Protein AF-A0A5B8Z053-F1 (afdb_monomer)

Nearest PDB structures (foldseek):
  7f18-assembly3_C  TM=7.633E-01  e=1.806E-06  Pseudomonas aeruginosa
  7f18-assembly2_B  TM=7.923E-01  e=3.844E-06  Pseudomonas aeruginosa
  7f17-assembly3_C  TM=6.951E-01  e=9.454E-07  Pseudomonas aeruginosa
  9jq0-assembly1_A  TM=6.548E-01  e=7.888E-05  Klebsiella pneumoniae 342
  1iw8-assembly1_A  TM=6.009E-01  e=4.599E-05  Shimwellia blattae

Sequence (283 aa):
MRKEYLRWTEIPYAGESKPPNNPVTPLAGSWSLIYLKRDKNGNFLDPNGWKMKLPIKHPNLINFDKELRIVQNTLENLTPTQKNIGIYYGTGVPTKQWTPVIDRLIDTYGVSPLHAGRILAAVQAAINDTMIVVWALKYPWDVARPNQYDQTMRTLLCTPRFPTYPSGHAS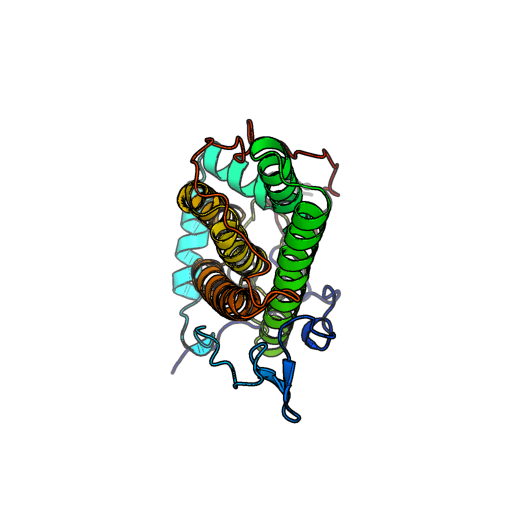MSGCTEVVLSYFFPKEASKLRKIADDNALSRLYAGVHFPADNNEGLRLGRYIGTAIVDYLKTQLDSDLKPIDTPYTKFLDADIFPIDYQQFIPFDFPKTCTSLVMGDESSSC

Radius of gyration: 19.64 Å; Cα contacts (8 Å, |Δi|>4): 489; chains: 1; bounding box: 58×41×60 Å

InterPro domains:
  IPR000326 Phosphatidic acid phosphatase type 2/haloperoxidase [PF01569] (130-232)
  IPR036938 Phosphatidic acid phosphatase type 2/haloperoxidase superfamily [SSF48317] (98-230)
  IPR052559 Vanadium-dependent haloperoxidase [PTHR34599] (57-241)

Structure (mmCIF, N/CA/C/O backbone):
data_AF-A0A5B8Z053-F1
#
_entry.id   AF-A0A5B8Z053-F1
#
loop_
_atom_site.group_PDB
_atom_site.id
_atom_site.type_symbol
_atom_site.label_atom_id
_atom_site.label_alt_id
_atom_site.label_comp_id
_atom_site.label_asym_id
_atom_site.label_entity_id
_atom_site.label_seq_id
_atom_site.pdbx_PDB_ins_code
_atom_site.Cartn_x
_atom_site.Cartn_y
_atom_site.Cartn_z
_atom_site.occupancy
_atom_site.B_iso_or_equiv
_atom_site.auth_seq_id
_atom_site.auth_comp_id
_atom_site.auth_asym_id
_atom_site.auth_atom_id
_atom_site.pdbx_PDB_model_num
ATOM 1 N N . MET A 1 1 ? -6.466 -5.120 -31.677 1.00 47.00 1 MET A N 1
ATOM 2 C CA . MET A 1 1 ? -6.038 -6.149 -30.703 1.00 47.00 1 MET A CA 1
ATOM 3 C C . MET A 1 1 ? -5.592 -5.450 -29.433 1.00 47.00 1 MET A C 1
ATOM 5 O O . MET A 1 1 ? -4.879 -4.458 -29.529 1.00 47.00 1 MET A O 1
ATOM 9 N N . ARG A 1 2 ? -6.069 -5.888 -28.266 1.00 55.06 2 ARG A N 1
ATOM 10 C CA . ARG A 1 2 ? -5.623 -5.342 -26.978 1.00 55.06 2 ARG A CA 1
ATOM 11 C C . ARG A 1 2 ? -4.194 -5.848 -26.756 1.00 55.06 2 ARG A C 1
ATOM 13 O O . ARG A 1 2 ? -4.000 -7.055 -26.788 1.00 55.06 2 ARG A O 1
ATOM 20 N N . LYS A 1 3 ? -3.210 -4.954 -26.640 1.00 63.75 3 LYS A N 1
ATOM 21 C CA . LYS A 1 3 ? -1.815 -5.350 -26.399 1.00 63.75 3 LYS A CA 1
ATOM 22 C C . LYS A 1 3 ? -1.734 -5.974 -25.003 1.00 63.75 3 LYS A C 1
ATOM 24 O O . LYS A 1 3 ? -2.194 -5.355 -24.044 1.00 63.75 3 LYS A O 1
ATOM 29 N N . GLU A 1 4 ? -1.232 -7.201 -24.910 1.00 87.00 4 GLU A N 1
ATOM 30 C CA . GLU A 1 4 ? -0.973 -7.845 -23.621 1.00 87.00 4 GLU A CA 1
ATOM 31 C C . GLU A 1 4 ? 0.182 -7.130 -22.905 1.00 87.00 4 GLU A C 1
ATOM 33 O O . GLU A 1 4 ? 1.085 -6.589 -23.547 1.00 87.00 4 GLU A O 1
ATOM 38 N N . TYR A 1 5 ? 0.120 -7.067 -21.574 1.00 96.19 5 TYR A N 1
ATOM 39 C CA . TYR A 1 5 ? 1.184 -6.480 -20.761 1.00 96.19 5 TYR A CA 1
ATOM 40 C C . TYR A 1 5 ? 2.354 -7.465 -20.621 1.00 96.19 5 TYR A C 1
ATOM 42 O O . TYR A 1 5 ? 2.154 -8.677 -20.655 1.00 96.19 5 TYR A O 1
ATOM 50 N N . LEU A 1 6 ? 3.574 -6.951 -20.443 1.00 97.94 6 LEU A N 1
ATOM 51 C CA . LEU A 1 6 ? 4.767 -7.784 -20.266 1.00 97.94 6 LEU A CA 1
ATOM 52 C C . LEU A 1 6 ? 4.720 -8.554 -18.941 1.00 97.94 6 LEU A C 1
ATOM 54 O O . LEU A 1 6 ? 4.283 -8.015 -17.917 1.00 97.94 6 LEU A O 1
ATOM 58 N N . ARG A 1 7 ? 5.218 -9.793 -18.956 1.00 98.06 7 ARG A N 1
ATOM 59 C CA . ARG A 1 7 ? 5.269 -10.674 -17.786 1.00 98.06 7 ARG A CA 1
ATOM 60 C C . ARG A 1 7 ? 6.557 -10.493 -16.995 1.00 98.06 7 ARG A C 1
ATOM 62 O O . ARG A 1 7 ? 7.648 -10.434 -17.561 1.00 98.06 7 ARG A O 1
ATOM 69 N N . TRP A 1 8 ? 6.432 -10.405 -15.674 1.00 98.44 8 TRP A N 1
ATOM 70 C CA . TRP A 1 8 ? 7.564 -10.205 -14.772 1.00 98.44 8 TRP A CA 1
ATOM 71 C C . TRP A 1 8 ? 8.557 -11.370 -14.839 1.00 98.44 8 TRP A C 1
ATOM 73 O O . TRP A 1 8 ? 9.761 -11.127 -14.802 1.00 98.44 8 TRP A O 1
ATOM 83 N N . THR A 1 9 ? 8.062 -12.599 -15.008 1.00 97.88 9 THR A N 1
ATOM 84 C CA . THR A 1 9 ? 8.887 -13.812 -15.134 1.00 97.88 9 THR A CA 1
ATOM 85 C C . THR A 1 9 ? 9.575 -13.995 -16.490 1.00 97.88 9 THR A C 1
ATOM 87 O O . THR A 1 9 ? 10.471 -14.829 -16.598 1.00 97.88 9 THR A O 1
ATOM 90 N N . GLU A 1 10 ? 9.200 -13.233 -17.522 1.00 97.88 10 GLU A N 1
ATOM 91 C CA . GLU A 1 10 ? 9.671 -13.463 -18.899 1.00 97.88 10 GLU A CA 1
ATOM 92 C C . GLU A 1 10 ? 10.721 -12.453 -19.364 1.00 97.88 10 GLU A C 1
ATOM 94 O O . GLU A 1 10 ? 11.504 -12.745 -20.267 1.00 97.88 10 GLU A O 1
ATOM 99 N N . ILE A 1 11 ? 10.753 -11.265 -18.759 1.00 98.00 11 ILE A N 1
ATOM 100 C CA . ILE A 1 11 ? 11.590 -10.154 -19.221 1.00 98.00 11 ILE A CA 1
ATOM 101 C C . ILE A 1 11 ? 12.707 -9.889 -18.199 1.00 98.00 11 ILE A C 1
ATOM 103 O O . ILE A 1 11 ? 12.434 -9.846 -17.001 1.00 98.00 11 ILE A O 1
ATOM 107 N N . PRO A 1 12 ? 13.973 -9.697 -18.598 1.00 98.19 12 PRO A N 1
ATOM 108 C CA . PRO A 1 12 ? 15.007 -9.246 -17.671 1.00 98.19 12 PRO A CA 1
ATOM 109 C C . PRO A 1 12 ? 14.723 -7.830 -17.157 1.00 98.19 12 PRO A C 1
ATOM 111 O O . PRO A 1 12 ? 14.130 -7.001 -17.849 1.00 98.19 12 PRO A O 1
ATOM 114 N N . TYR A 1 13 ? 15.169 -7.532 -15.939 1.00 98.31 13 TYR A N 1
ATOM 115 C CA . TYR A 1 13 ? 15.306 -6.142 -15.507 1.00 98.31 13 TYR A CA 1
ATOM 116 C C . TYR A 1 13 ? 16.382 -5.443 -16.334 1.00 98.31 13 TYR A C 1
ATOM 118 O O . TYR A 1 13 ? 17.384 -6.071 -16.669 1.00 98.31 13 TYR A O 1
ATOM 126 N N . ALA A 1 14 ? 16.224 -4.139 -16.584 1.00 97.81 14 ALA A N 1
ATOM 127 C CA . ALA A 1 14 ? 17.313 -3.317 -17.102 1.00 97.81 14 ALA A CA 1
ATOM 128 C C . ALA A 1 14 ? 18.588 -3.565 -16.277 1.00 97.81 14 ALA A C 1
ATOM 130 O O . ALA A 1 14 ? 18.559 -3.418 -15.052 1.00 97.81 14 ALA A O 1
ATOM 131 N N . GLY A 1 15 ? 19.685 -3.947 -16.936 1.00 95.94 15 GLY A N 1
ATOM 132 C CA . GLY A 1 15 ? 20.965 -4.298 -16.297 1.00 95.94 15 GLY A CA 1
ATOM 133 C C . GLY A 1 15 ? 21.194 -5.796 -16.081 1.00 95.94 15 GLY A C 1
ATOM 134 O O . GLY A 1 15 ? 22.311 -6.199 -15.769 1.00 95.94 15 GLY A O 1
ATOM 135 N N . GLU A 1 16 ? 20.183 -6.636 -16.302 1.00 96.81 16 GLU A N 1
ATOM 136 C CA . GLU A 1 16 ? 20.281 -8.092 -16.184 1.00 96.81 16 GLU A CA 1
ATOM 137 C C . GLU A 1 16 ? 20.151 -8.767 -17.558 1.00 96.81 16 GLU A C 1
ATOM 139 O O . GLU A 1 16 ? 19.460 -8.288 -18.451 1.00 96.81 16 GLU A O 1
ATOM 144 N N . SER A 1 17 ? 20.810 -9.914 -17.739 1.00 96.44 17 SER A N 1
ATOM 145 C CA . SER A 1 17 ? 20.742 -10.695 -18.987 1.00 96.44 17 SER A CA 1
ATOM 146 C C . SER A 1 17 ? 19.670 -11.787 -18.971 1.00 96.44 17 SER A C 1
ATOM 148 O O . SER A 1 17 ? 19.386 -12.391 -20.005 1.00 96.44 17 SER A O 1
ATOM 150 N N . LYS A 1 18 ? 19.085 -12.072 -17.802 1.00 97.62 18 LYS A N 1
ATOM 151 C CA . LYS A 1 18 ? 18.072 -13.115 -17.601 1.00 97.62 18 LYS A CA 1
ATOM 152 C C . LYS A 1 18 ? 16.900 -12.577 -16.774 1.00 97.62 18 LYS A C 1
ATOM 154 O O . LYS A 1 18 ? 17.117 -11.700 -15.938 1.00 97.62 18 LYS A O 1
ATOM 159 N N . PRO A 1 19 ? 15.679 -13.106 -16.969 1.00 97.56 19 PRO A N 1
ATOM 160 C CA . PRO A 1 19 ? 14.544 -12.804 -16.104 1.00 97.56 19 PRO A CA 1
ATOM 161 C C . PRO A 1 19 ? 14.809 -13.154 -14.629 1.00 97.56 19 PRO A C 1
ATOM 163 O O . PRO A 1 19 ? 15.636 -14.029 -14.339 1.00 97.56 19 PRO A O 1
ATOM 166 N N . PRO A 1 20 ? 14.117 -12.492 -13.683 1.00 95.56 20 PRO A N 1
ATOM 167 C CA . PRO A 1 20 ? 14.314 -12.723 -12.256 1.00 95.56 20 PRO A CA 1
ATOM 168 C C . PRO A 1 20 ? 13.972 -14.168 -11.859 1.00 95.56 20 PRO A C 1
ATOM 170 O O . PRO A 1 20 ? 12.907 -14.679 -12.192 1.00 95.56 20 PRO A O 1
ATOM 173 N N . ASN A 1 21 ? 14.859 -14.813 -11.093 1.00 93.88 21 ASN A N 1
ATOM 174 C CA . ASN A 1 21 ? 14.723 -16.213 -10.656 1.00 93.88 21 ASN A CA 1
ATOM 175 C C . ASN A 1 21 ? 14.679 -16.397 -9.124 1.00 93.88 21 ASN A C 1
ATOM 177 O O . ASN A 1 21 ? 14.654 -17.520 -8.628 1.00 93.88 21 ASN A O 1
ATOM 181 N N . ASN A 1 22 ? 14.667 -15.298 -8.373 1.00 95.50 22 ASN A N 1
ATOM 182 C CA . ASN A 1 22 ? 14.703 -15.247 -6.912 1.00 95.50 22 ASN A CA 1
ATOM 183 C C . ASN A 1 22 ? 13.490 -14.475 -6.346 1.00 95.50 22 ASN A C 1
ATOM 185 O O . ASN A 1 22 ? 13.661 -13.423 -5.722 1.00 95.50 22 ASN A O 1
ATOM 189 N N . PRO A 1 23 ? 12.252 -14.954 -6.581 1.00 96.75 23 PRO A N 1
ATOM 190 C CA . PRO A 1 23 ? 11.045 -14.272 -6.124 1.00 96.75 23 PRO A CA 1
ATOM 191 C C . PRO A 1 23 ? 10.993 -14.164 -4.595 1.00 96.75 23 PRO A C 1
ATOM 193 O O . PRO A 1 23 ? 11.271 -15.125 -3.874 1.00 96.75 23 PRO A O 1
ATOM 196 N N . VAL A 1 24 ? 10.572 -13.006 -4.084 1.00 95.88 24 VAL A N 1
ATOM 197 C CA . VAL A 1 24 ? 10.382 -12.797 -2.641 1.00 95.88 24 VAL A CA 1
ATOM 198 C C . VAL A 1 24 ? 9.029 -13.353 -2.205 1.00 95.88 24 VAL A C 1
ATOM 200 O O . VAL A 1 24 ? 7.981 -12.814 -2.569 1.00 95.88 24 VAL A O 1
ATOM 203 N N . THR A 1 25 ? 9.070 -14.422 -1.406 1.00 96.75 25 THR A N 1
ATOM 204 C CA . THR A 1 25 ? 7.899 -15.059 -0.775 1.00 96.75 25 THR A CA 1
ATOM 205 C C . THR A 1 25 ? 6.736 -15.338 -1.750 1.00 96.75 25 THR A C 1
ATOM 207 O O . THR A 1 25 ? 5.603 -14.932 -1.486 1.00 96.75 25 THR A O 1
ATOM 210 N N . PRO A 1 26 ? 6.957 -16.060 -2.871 1.00 97.38 26 PRO A N 1
ATOM 211 C CA . PRO A 1 26 ? 5.948 -16.243 -3.925 1.00 97.38 26 PRO A CA 1
ATOM 212 C C . PRO A 1 26 ? 4.646 -16.901 -3.455 1.00 97.38 26 PRO A C 1
ATOM 214 O O . PRO A 1 26 ? 3.588 -16.675 -4.034 1.00 97.38 26 PRO A O 1
ATOM 217 N N . LEU A 1 27 ? 4.707 -17.674 -2.368 1.00 97.62 27 LEU A N 1
ATOM 218 C CA . LEU A 1 27 ? 3.553 -18.357 -1.785 1.00 97.62 27 LEU A CA 1
ATOM 219 C C . LEU A 1 27 ? 2.854 -17.553 -0.677 1.00 97.62 27 LEU A C 1
ATOM 221 O O . LEU A 1 27 ? 1.882 -18.035 -0.108 1.00 97.62 27 LEU A O 1
ATOM 225 N N . ALA A 1 28 ? 3.285 -16.324 -0.365 1.00 97.81 28 ALA A N 1
ATOM 226 C CA . ALA A 1 28 ? 2.660 -15.542 0.709 1.00 97.81 28 ALA A CA 1
ATOM 227 C C . ALA A 1 28 ? 1.183 -15.216 0.445 1.00 97.81 28 ALA A C 1
ATOM 229 O O . ALA A 1 28 ? 0.413 -15.018 1.380 1.00 97.81 28 ALA A O 1
ATOM 230 N N . GLY A 1 29 ? 0.751 -15.258 -0.819 1.00 97.44 29 GLY A N 1
ATOM 231 C CA . GLY A 1 29 ? -0.657 -15.134 -1.182 1.00 97.44 29 GLY A CA 1
ATOM 232 C C . GLY A 1 29 ? -1.555 -16.237 -0.611 1.00 97.44 29 GLY A C 1
ATOM 233 O O . GLY A 1 29 ? -2.766 -16.029 -0.553 1.00 97.44 29 GLY A O 1
ATOM 234 N N . SER A 1 30 ? -1.000 -17.373 -0.168 1.00 96.88 30 SER A N 1
ATOM 235 C CA . SER A 1 30 ? -1.736 -18.490 0.441 1.00 96.88 30 SER A CA 1
ATOM 236 C C . SER A 1 30 ? -1.649 -18.535 1.968 1.00 96.88 30 SER A C 1
ATOM 238 O O . SER A 1 30 ? -2.165 -19.474 2.571 1.00 96.88 30 SER A O 1
ATOM 240 N N . TRP A 1 31 ? -0.978 -17.573 2.604 1.00 98.06 31 TRP A N 1
ATOM 241 C CA . TRP A 1 31 ? -0.833 -17.556 4.058 1.00 98.06 31 TRP A CA 1
ATOM 242 C C . TRP A 1 31 ? -2.166 -17.281 4.767 1.00 98.06 31 TRP A C 1
ATOM 244 O O . TRP A 1 31 ? -3.130 -16.774 4.170 1.00 98.06 31 TRP A O 1
ATOM 254 N N . SER A 1 32 ? -2.200 -17.646 6.051 1.00 97.56 32 SER A N 1
ATOM 255 C CA . SER A 1 32 ? -3.343 -17.447 6.939 1.00 97.56 32 SER A CA 1
ATOM 256 C C . SER A 1 32 ? -3.634 -15.964 7.152 1.00 97.56 32 SER A C 1
ATOM 258 O O . SER A 1 32 ? -2.726 -15.156 7.337 1.00 97.56 32 SER A O 1
ATOM 260 N N . LEU A 1 33 ? -4.921 -15.637 7.146 1.00 98.50 33 LEU A N 1
ATOM 261 C CA . LEU A 1 33 ? -5.450 -14.302 7.405 1.00 98.50 33 LEU A CA 1
ATOM 262 C C . LEU A 1 33 ? -5.904 -14.205 8.870 1.00 98.50 33 LEU A C 1
ATOM 264 O O . LEU A 1 33 ? -6.223 -15.228 9.481 1.00 98.50 33 LEU A O 1
ATOM 268 N N . ILE A 1 34 ? -5.931 -12.993 9.421 1.00 98.56 34 ILE A N 1
ATOM 269 C CA . ILE A 1 34 ? -6.320 -12.717 10.810 1.00 98.56 34 ILE A CA 1
ATOM 270 C C . ILE A 1 34 ? -7.763 -12.198 10.885 1.00 98.56 34 ILE A C 1
ATOM 272 O O . ILE A 1 34 ? -8.567 -12.728 11.650 1.00 98.56 34 ILE A O 1
ATOM 276 N N . TYR A 1 35 ? -8.099 -11.176 10.096 1.00 98.62 35 TYR A N 1
ATOM 277 C CA . TYR A 1 35 ? -9.439 -10.589 10.017 1.00 98.62 35 TYR A CA 1
ATOM 278 C C . TYR A 1 35 ? -10.227 -11.122 8.828 1.00 98.62 35 TYR A C 1
ATOM 280 O O . TYR A 1 35 ? -11.376 -11.542 8.971 1.00 98.62 35 TYR A O 1
ATOM 288 N N . LEU A 1 36 ? -9.621 -11.065 7.646 1.00 98.69 36 LEU A N 1
ATOM 289 C CA . LEU A 1 36 ? -10.218 -11.562 6.420 1.00 98.69 36 LEU A CA 1
ATOM 290 C C . LEU A 1 36 ? -10.265 -13.091 6.447 1.00 98.69 36 LEU A C 1
ATOM 292 O O . LEU A 1 36 ? -9.542 -13.756 7.186 1.00 98.69 36 LEU A O 1
ATOM 296 N N . LYS A 1 37 ? -11.118 -13.673 5.608 1.00 98.44 37 LYS A N 1
ATOM 297 C CA . LYS A 1 37 ? -11.250 -15.131 5.479 1.00 98.44 37 LYS A CA 1
ATOM 298 C C . LYS A 1 37 ? -11.135 -15.545 4.017 1.00 98.44 37 LYS A C 1
ATOM 300 O O . LYS A 1 37 ? -11.092 -14.707 3.116 1.00 98.44 37 LYS A O 1
ATOM 305 N N . ARG A 1 38 ? -11.094 -16.855 3.773 1.00 97.31 38 ARG A N 1
ATOM 306 C CA . ARG A 1 38 ? -11.215 -17.435 2.430 1.00 97.31 38 ARG A CA 1
ATOM 307 C C . ARG A 1 38 ? -12.332 -18.455 2.398 1.00 97.31 38 ARG A C 1
ATOM 309 O O . ARG A 1 38 ? -12.483 -19.231 3.338 1.00 97.31 38 ARG A O 1
ATOM 316 N N . ASP A 1 39 ? -13.086 -18.468 1.307 1.00 96.62 39 ASP A N 1
ATOM 317 C CA . ASP A 1 39 ? -13.971 -19.591 1.015 1.00 96.62 39 ASP A CA 1
ATOM 318 C C . ASP A 1 39 ? -13.192 -20.783 0.431 1.00 96.62 39 ASP A C 1
ATOM 320 O O . ASP A 1 39 ? -12.001 -20.703 0.121 1.00 96.62 39 ASP A O 1
ATOM 324 N N . LYS A 1 40 ? -13.893 -21.904 0.235 1.00 95.38 40 LYS A N 1
ATOM 325 C CA . LYS A 1 40 ? -13.345 -23.130 -0.371 1.00 95.38 40 LYS A CA 1
ATOM 326 C C . LYS A 1 40 ? -12.786 -22.949 -1.790 1.00 95.38 40 LYS A C 1
ATOM 328 O O . LYS A 1 40 ? -12.056 -23.809 -2.263 1.00 95.38 40 LYS A O 1
ATOM 333 N N . ASN A 1 41 ? -13.151 -21.864 -2.473 1.00 94.38 41 ASN A N 1
ATOM 334 C CA . ASN A 1 41 ? -12.692 -21.539 -3.820 1.00 94.38 41 ASN A CA 1
ATOM 335 C C . ASN A 1 41 ? -11.532 -20.523 -3.795 1.00 94.38 41 ASN A C 1
ATOM 337 O O . ASN A 1 41 ? -11.125 -20.038 -4.848 1.00 94.38 41 ASN A O 1
ATOM 341 N N . GLY A 1 42 ? -11.033 -20.155 -2.610 1.00 93.62 42 GLY A N 1
ATOM 342 C CA . GLY A 1 42 ? -9.966 -19.173 -2.436 1.00 93.62 42 GLY A CA 1
ATOM 343 C C . GLY A 1 42 ? -10.408 -17.712 -2.569 1.00 93.62 42 GLY A C 1
ATOM 344 O O . GLY A 1 42 ? -9.546 -16.833 -2.559 1.00 93.62 42 GLY A O 1
ATOM 345 N N . ASN A 1 43 ? -11.712 -17.417 -2.671 1.00 96.62 43 ASN A N 1
ATOM 346 C CA . ASN A 1 43 ? -12.188 -16.033 -2.688 1.00 96.62 43 ASN A CA 1
ATOM 347 C C . ASN A 1 43 ? -12.016 -15.406 -1.304 1.00 96.62 43 ASN A C 1
ATOM 349 O O . ASN A 1 43 ? -12.383 -16.014 -0.299 1.00 96.62 43 ASN A O 1
ATOM 353 N N . PHE A 1 44 ? -11.538 -14.163 -1.265 1.00 98.31 44 PHE A N 1
ATOM 354 C CA . PHE A 1 44 ? -11.476 -13.386 -0.033 1.00 98.31 44 PHE A CA 1
ATOM 355 C C . PHE A 1 44 ? -12.874 -13.028 0.470 1.00 98.31 44 PHE A C 1
ATOM 357 O O . PHE A 1 44 ? -13.738 -12.587 -0.296 1.00 98.31 44 PHE A O 1
ATOM 364 N N . LEU A 1 45 ? -13.069 -13.203 1.771 1.00 98.62 45 LEU A N 1
ATOM 365 C CA . LEU A 1 45 ? -14.260 -12.808 2.502 1.00 98.62 45 LEU A CA 1
ATOM 366 C C . LEU A 1 45 ? -13.885 -11.747 3.537 1.00 98.62 45 LEU A C 1
ATOM 368 O O . LEU A 1 45 ? -12.775 -11.766 4.077 1.00 98.62 45 LEU A O 1
ATOM 372 N N . ASP A 1 46 ? -14.822 -10.852 3.825 1.00 98.19 46 ASP A N 1
ATOM 373 C CA . ASP A 1 46 ? -14.695 -9.887 4.909 1.00 98.19 46 ASP A CA 1
ATOM 374 C C . ASP A 1 46 ? -14.745 -10.600 6.282 1.00 98.19 46 ASP A C 1
ATOM 376 O O . ASP A 1 46 ? -15.001 -11.813 6.355 1.00 98.19 46 ASP A O 1
ATOM 380 N N . PRO A 1 47 ? -14.518 -9.884 7.397 1.00 98.06 47 PRO A N 1
ATOM 381 C CA . PRO A 1 47 ? -14.564 -10.500 8.724 1.00 98.06 47 PRO A CA 1
ATOM 382 C C . PRO A 1 47 ? -15.911 -11.159 9.067 1.00 98.06 47 PRO A C 1
ATOM 384 O O . PRO A 1 47 ? -15.953 -12.145 9.812 1.00 98.06 47 PRO A O 1
ATOM 387 N N . ASN A 1 48 ? -17.004 -10.687 8.463 1.00 96.12 48 ASN A N 1
ATOM 388 C CA . ASN A 1 48 ? -18.356 -11.222 8.626 1.00 96.12 48 ASN A CA 1
ATOM 389 C C . ASN A 1 48 ? -18.651 -12.422 7.703 1.00 96.12 48 ASN A C 1
ATOM 391 O O . ASN A 1 48 ? -19.701 -13.047 7.827 1.00 96.12 48 ASN A O 1
ATOM 395 N N . GLY A 1 49 ? -17.723 -12.791 6.816 1.00 97.00 49 GLY A N 1
ATOM 396 C CA . GLY A 1 49 ? -17.861 -13.913 5.890 1.00 97.00 49 GLY A CA 1
ATOM 397 C C . GLY A 1 49 ? -18.509 -13.558 4.549 1.00 97.00 49 GLY A C 1
ATOM 398 O O . GLY A 1 49 ? -18.783 -14.460 3.756 1.00 97.00 49 GLY A O 1
ATOM 399 N N . TRP A 1 50 ? -18.727 -12.277 4.249 1.00 97.38 50 TRP A N 1
ATOM 400 C CA . TRP A 1 50 ? -19.254 -11.848 2.956 1.00 97.38 50 TRP A CA 1
ATOM 401 C C . TRP A 1 50 ? -18.156 -11.787 1.905 1.00 97.38 50 TRP A C 1
ATOM 403 O O . TRP A 1 50 ? -17.059 -11.287 2.148 1.00 97.38 50 TRP A O 1
ATOM 413 N N . LYS A 1 51 ? -18.457 -12.263 0.694 1.00 97.94 51 LYS A N 1
ATOM 414 C CA . LYS A 1 51 ? -17.499 -12.243 -0.414 1.00 97.94 51 LYS A CA 1
ATOM 415 C C . LYS A 1 51 ? -17.090 -10.812 -0.760 1.00 97.94 51 LYS A C 1
ATOM 417 O O . LYS A 1 51 ? -17.924 -9.994 -1.146 1.00 97.94 51 LYS A O 1
ATOM 422 N N . MET A 1 52 ? -15.789 -10.541 -0.706 1.00 98.06 52 MET A N 1
ATOM 423 C CA . MET A 1 52 ? -15.234 -9.239 -1.057 1.00 98.06 52 MET A CA 1
ATOM 424 C C . MET A 1 52 ? -15.167 -9.073 -2.574 1.00 98.06 52 MET A C 1
ATOM 426 O O . MET A 1 52 ? -14.668 -9.938 -3.299 1.00 98.06 52 MET A O 1
ATOM 430 N N . LYS A 1 53 ? -15.611 -7.912 -3.061 1.00 97.56 53 LYS A N 1
ATOM 431 C CA . LYS A 1 53 ? -15.399 -7.483 -4.446 1.00 97.56 53 LYS A CA 1
ATOM 432 C C . LYS A 1 53 ? -14.278 -6.454 -4.458 1.00 97.56 53 LYS A C 1
ATOM 434 O O . LYS A 1 53 ? -14.534 -5.261 -4.325 1.00 97.56 53 LYS A O 1
ATOM 439 N N . LEU A 1 54 ? -13.042 -6.934 -4.595 1.00 98.00 54 LEU A N 1
ATOM 440 C CA . LEU A 1 54 ? -11.856 -6.080 -4.554 1.00 98.00 54 LEU A CA 1
ATOM 441 C C . LEU A 1 54 ? -11.977 -4.949 -5.597 1.00 98.00 54 LEU A C 1
ATOM 443 O O . LEU A 1 54 ? -12.139 -5.240 -6.787 1.00 98.00 54 LEU A O 1
ATOM 447 N N . PRO A 1 55 ? -11.912 -3.668 -5.188 1.00 97.88 55 PRO A N 1
ATOM 448 C CA . PRO A 1 55 ? -12.084 -2.537 -6.087 1.00 97.88 55 PRO A CA 1
ATOM 449 C C . PRO A 1 55 ? -10.757 -2.256 -6.783 1.00 97.88 55 PRO A C 1
ATOM 451 O O . PRO A 1 55 ? -10.100 -1.254 -6.524 1.00 97.88 55 PRO A O 1
ATOM 454 N N . ILE A 1 56 ? -10.328 -3.170 -7.643 1.00 97.25 56 ILE A N 1
ATOM 455 C CA . ILE A 1 56 ? -9.075 -3.062 -8.378 1.00 97.25 56 ILE A CA 1
ATOM 456 C C . ILE A 1 56 ? -9.299 -3.401 -9.849 1.00 97.25 56 ILE A C 1
ATOM 458 O O . ILE A 1 56 ? -10.074 -4.298 -10.187 1.00 97.25 56 ILE A O 1
ATOM 462 N N . LYS A 1 57 ? -8.667 -2.643 -10.748 1.00 97.31 57 LYS A N 1
ATOM 463 C CA . LYS A 1 57 ? -8.741 -2.920 -12.185 1.00 97.31 57 LYS A CA 1
ATOM 464 C C . LYS A 1 57 ? -7.939 -4.174 -12.515 1.00 97.31 57 LYS A C 1
ATOM 466 O O . LYS A 1 57 ? -6.845 -4.382 -12.012 1.00 97.31 57 LYS A O 1
ATOM 471 N N . HIS A 1 58 ? -8.455 -4.994 -13.422 1.00 97.62 58 HIS A N 1
ATOM 472 C CA . HIS A 1 58 ? -7.644 -6.064 -13.992 1.00 97.62 58 HIS A CA 1
ATOM 473 C C . HIS A 1 58 ? -6.509 -5.451 -14.843 1.00 97.62 58 HIS A C 1
ATOM 475 O O . HIS A 1 58 ? -6.790 -4.514 -15.598 1.00 97.62 58 HIS A O 1
ATOM 481 N N . PRO A 1 59 ? -5.266 -5.968 -14.803 1.00 97.44 59 PRO A N 1
ATOM 482 C CA . PRO A 1 59 ? -4.125 -5.370 -15.510 1.00 97.44 59 PRO A CA 1
ATOM 483 C C . PRO A 1 59 ? -4.303 -5.272 -17.033 1.00 97.44 59 PRO A C 1
ATOM 485 O O . PRO A 1 59 ? -3.881 -4.291 -17.630 1.00 97.44 59 PRO A O 1
ATOM 488 N N . ASN A 1 60 ? -5.052 -6.187 -17.661 1.00 96.38 60 ASN A N 1
ATOM 489 C CA . ASN A 1 60 ? -5.456 -6.077 -19.080 1.00 96.38 60 ASN A CA 1
ATOM 490 C C . ASN A 1 60 ? -6.244 -4.795 -19.432 1.00 96.38 60 ASN A C 1
ATOM 492 O O . ASN A 1 60 ? -6.450 -4.493 -20.608 1.00 96.38 60 ASN A O 1
ATOM 496 N N . LEU A 1 61 ? -6.757 -4.066 -18.437 1.00 96.50 61 LEU A N 1
ATOM 497 C CA . LEU A 1 61 ? -7.465 -2.799 -18.626 1.00 96.50 61 LEU A CA 1
ATOM 498 C C . LEU A 1 61 ? -6.533 -1.577 -18.521 1.00 96.50 61 LEU A C 1
ATOM 500 O O . LEU A 1 61 ? -7.005 -0.457 -18.711 1.00 96.50 61 LEU A O 1
ATOM 504 N N . ILE A 1 62 ? -5.249 -1.774 -18.209 1.00 97.19 62 ILE A N 1
ATOM 505 C CA . ILE A 1 62 ? -4.250 -0.720 -18.008 1.00 97.19 62 ILE A CA 1
ATOM 506 C C . ILE A 1 62 ? -3.329 -0.661 -19.233 1.00 97.19 62 ILE A C 1
ATOM 508 O O . ILE A 1 62 ? -2.872 -1.683 -19.735 1.00 97.19 62 ILE A O 1
ATOM 512 N N . ASN A 1 63 ? -3.054 0.548 -19.725 1.00 97.25 63 ASN A N 1
ATOM 513 C CA . ASN A 1 63 ? -2.099 0.765 -20.811 1.00 97.25 63 ASN A CA 1
ATOM 514 C C . ASN A 1 63 ? -0.714 1.073 -20.225 1.00 97.25 63 ASN A C 1
ATOM 516 O O . ASN A 1 63 ? -0.391 2.235 -19.982 1.00 97.25 63 ASN A O 1
ATOM 520 N N . PHE A 1 64 ? 0.091 0.034 -20.002 1.00 97.88 64 PHE A N 1
ATOM 521 C CA . PHE A 1 64 ? 1.405 0.174 -19.369 1.00 97.88 64 PHE A CA 1
ATOM 522 C C . PHE A 1 64 ? 2.415 0.972 -20.202 1.00 97.88 64 PHE A C 1
ATOM 524 O O . PHE A 1 64 ? 3.239 1.660 -19.615 1.00 97.88 64 PHE A O 1
ATOM 531 N N . ASP A 1 65 ? 2.314 0.992 -21.537 1.00 97.50 65 ASP A N 1
ATOM 532 C CA . ASP A 1 65 ? 3.162 1.862 -22.369 1.00 97.50 65 ASP A CA 1
ATOM 533 C C . ASP A 1 65 ? 2.874 3.354 -22.097 1.00 97.50 65 ASP A C 1
ATOM 535 O O . ASP A 1 65 ? 3.778 4.189 -22.101 1.00 97.50 65 ASP A O 1
ATOM 539 N N . LYS A 1 66 ? 1.605 3.711 -21.843 1.00 97.94 66 LYS A N 1
ATOM 540 C CA . LYS A 1 66 ? 1.228 5.078 -21.447 1.00 97.94 66 LYS A CA 1
ATOM 541 C C . LYS A 1 66 ? 1.688 5.392 -20.024 1.00 97.94 66 LYS A C 1
ATOM 543 O O . LYS A 1 66 ? 2.201 6.482 -19.787 1.00 97.94 66 LYS A O 1
ATOM 548 N N . GLU A 1 67 ? 1.508 4.455 -19.097 1.00 98.44 67 GLU A N 1
ATOM 549 C CA . GLU A 1 67 ? 1.965 4.603 -17.711 1.00 98.44 67 GLU A CA 1
ATOM 550 C C . GLU A 1 67 ? 3.496 4.748 -17.634 1.00 98.44 67 GLU A C 1
ATOM 552 O O . GLU A 1 67 ? 3.993 5.567 -16.863 1.00 98.44 67 GLU A O 1
ATOM 557 N N . LEU A 1 68 ? 4.246 4.020 -18.471 1.00 98.69 68 LEU A N 1
ATOM 558 C CA . LEU A 1 68 ? 5.708 4.083 -18.546 1.00 98.69 68 LEU A CA 1
ATOM 559 C C . LEU A 1 68 ? 6.214 5.490 -18.868 1.00 98.69 68 LEU A C 1
ATOM 561 O O . LEU A 1 68 ? 7.147 5.954 -18.222 1.00 98.69 68 LEU A O 1
ATOM 565 N N . ARG A 1 69 ? 5.563 6.202 -19.797 1.00 98.62 69 ARG A N 1
ATOM 566 C CA . ARG A 1 69 ? 5.937 7.588 -20.137 1.00 98.62 69 ARG A CA 1
ATOM 567 C C . ARG A 1 69 ? 5.856 8.522 -18.931 1.00 98.62 69 ARG A C 1
ATOM 569 O O . ARG A 1 69 ? 6.652 9.447 -18.817 1.00 98.62 69 ARG A O 1
ATOM 576 N N . ILE A 1 70 ? 4.913 8.275 -18.019 1.00 98.69 70 ILE A N 1
ATOM 577 C CA . ILE A 1 70 ? 4.789 9.045 -16.774 1.00 98.69 70 ILE A CA 1
ATOM 578 C C . ILE A 1 70 ? 5.958 8.721 -15.841 1.00 98.69 70 ILE A C 1
ATOM 580 O O . ILE A 1 70 ? 6.514 9.634 -15.232 1.00 98.69 70 ILE A O 1
ATOM 584 N N . VAL A 1 71 ? 6.360 7.448 -15.750 1.00 98.75 71 VAL A N 1
ATOM 585 C CA . VAL A 1 71 ? 7.536 7.031 -14.968 1.00 98.75 71 VAL A CA 1
ATOM 586 C C . VAL A 1 71 ? 8.803 7.696 -15.513 1.00 98.75 71 VAL A C 1
ATOM 588 O O . VAL A 1 71 ? 9.503 8.355 -14.752 1.00 98.75 71 VAL A O 1
ATOM 591 N N . GLN A 1 72 ? 9.051 7.600 -16.823 1.00 98.56 72 GLN A N 1
ATOM 592 C CA . GLN A 1 72 ? 10.218 8.195 -17.488 1.00 98.56 72 GLN A CA 1
ATOM 593 C C . GLN A 1 72 ? 10.287 9.710 -17.260 1.00 98.56 72 GLN A C 1
ATOM 595 O O . GLN A 1 72 ? 11.266 10.204 -16.705 1.00 98.56 72 GLN A O 1
ATOM 600 N N . ASN A 1 73 ? 9.199 10.432 -17.552 1.00 98.44 73 ASN A N 1
ATOM 601 C CA . ASN A 1 73 ? 9.134 11.877 -17.330 1.00 98.44 73 ASN A CA 1
ATOM 602 C C . ASN A 1 73 ? 9.326 12.249 -15.851 1.00 98.44 73 ASN A C 1
ATOM 604 O O . ASN A 1 73 ? 9.906 13.288 -15.543 1.00 98.44 73 ASN A O 1
ATOM 608 N N . THR A 1 74 ? 8.837 11.422 -14.920 1.00 98.44 74 THR A N 1
ATOM 609 C CA . THR A 1 74 ? 9.056 11.659 -13.487 1.00 98.44 74 THR A CA 1
ATOM 610 C C . THR A 1 74 ? 10.537 11.545 -13.142 1.00 98.44 74 THR A C 1
ATOM 612 O O . THR A 1 74 ? 11.060 12.436 -12.482 1.00 98.44 74 THR A O 1
ATOM 615 N N . LEU A 1 75 ? 11.214 10.487 -13.601 1.00 97.88 75 LEU A N 1
ATOM 616 C CA . LEU A 1 75 ? 12.633 10.246 -13.328 1.00 97.88 75 LEU A CA 1
ATOM 617 C C . LEU A 1 75 ? 13.542 11.332 -13.922 1.00 97.88 75 LEU A C 1
ATOM 619 O O . LEU A 1 75 ? 14.482 11.757 -13.253 1.00 97.88 75 LEU A O 1
ATOM 623 N N . GLU A 1 76 ? 13.234 11.817 -15.126 1.00 97.44 76 GLU A N 1
ATOM 624 C CA . GLU A 1 76 ? 13.963 12.909 -15.791 1.00 97.44 76 GLU A CA 1
ATOM 625 C C . GLU A 1 76 ? 13.864 14.243 -15.036 1.00 97.44 76 GLU A C 1
ATOM 627 O O . GLU A 1 76 ? 14.792 15.048 -15.075 1.00 97.44 76 GLU A O 1
ATOM 632 N N . ASN A 1 77 ? 12.760 14.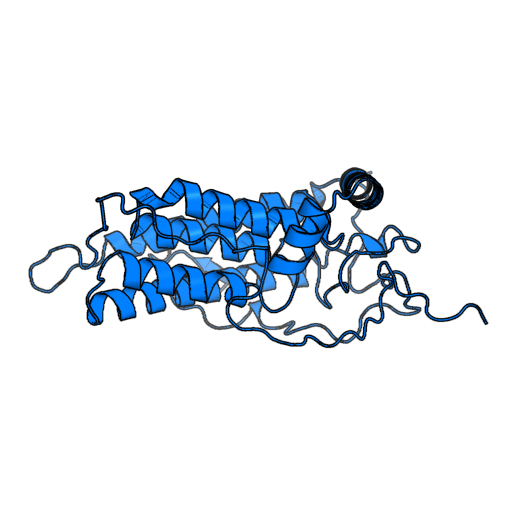469 -14.316 1.00 97.44 77 ASN A N 1
ATOM 633 C CA . ASN A 1 77 ? 12.435 15.755 -13.691 1.00 97.44 77 ASN A CA 1
ATOM 634 C C . ASN A 1 77 ? 12.373 15.694 -12.151 1.00 97.44 77 ASN A C 1
ATOM 636 O O . ASN A 1 77 ? 11.743 16.546 -11.521 1.00 97.44 77 ASN A O 1
ATOM 640 N N . LEU A 1 78 ? 13.009 14.696 -11.525 1.00 96.94 78 LEU A N 1
ATOM 641 C CA . LEU A 1 78 ? 13.002 14.523 -10.068 1.00 96.94 78 LEU A CA 1
ATOM 642 C C . LEU A 1 78 ? 13.609 15.728 -9.333 1.00 96.94 78 LEU A C 1
ATOM 644 O O . LEU A 1 78 ? 14.816 15.982 -9.411 1.00 96.94 78 LEU A O 1
ATOM 648 N N . THR A 1 79 ? 12.804 16.393 -8.506 1.00 97.12 79 THR A N 1
ATOM 649 C CA . THR A 1 79 ? 13.301 17.426 -7.584 1.00 97.12 79 THR A CA 1
ATOM 650 C C . THR A 1 79 ? 14.040 16.804 -6.389 1.00 97.12 79 THR A C 1
ATOM 652 O O . THR A 1 79 ? 13.801 15.639 -6.052 1.00 97.12 79 THR A O 1
ATOM 655 N N . PRO A 1 80 ? 14.906 17.556 -5.678 1.00 95.25 80 PRO A N 1
ATOM 656 C CA . PRO A 1 80 ? 15.562 17.059 -4.463 1.00 95.25 80 PRO A CA 1
ATOM 657 C C . PRO A 1 80 ? 14.574 16.524 -3.415 1.00 95.25 80 PRO A C 1
ATOM 659 O O . PRO A 1 80 ? 14.776 15.449 -2.857 1.00 95.25 80 PRO A O 1
ATOM 662 N N . THR A 1 81 ? 13.451 17.216 -3.205 1.00 94.19 81 THR A N 1
ATOM 663 C CA . THR A 1 81 ? 12.402 16.773 -2.277 1.00 94.19 81 THR A CA 1
ATOM 664 C C . THR A 1 81 ? 11.767 15.455 -2.717 1.00 94.19 81 THR A C 1
ATOM 666 O O . THR A 1 81 ? 11.568 14.568 -1.891 1.00 94.19 81 THR A O 1
ATOM 669 N N . GLN A 1 82 ? 11.481 15.284 -4.011 1.00 96.19 82 GLN A N 1
ATOM 670 C CA . GLN A 1 82 ? 10.924 14.031 -4.531 1.00 96.19 82 GLN A CA 1
ATOM 671 C C . GLN A 1 82 ? 11.907 12.867 -4.396 1.00 96.19 82 GLN A C 1
ATOM 673 O O . GLN A 1 82 ? 11.485 11.763 -4.055 1.00 96.19 82 GLN A O 1
ATOM 678 N N . LYS A 1 83 ? 13.211 13.111 -4.589 1.00 95.31 83 LYS A N 1
ATOM 679 C CA . LYS A 1 83 ? 14.256 12.111 -4.322 1.00 95.31 83 LYS A CA 1
ATOM 680 C C . LYS A 1 83 ? 14.260 11.699 -2.853 1.00 95.31 83 LYS A C 1
ATOM 682 O O . LYS A 1 83 ? 14.241 10.505 -2.573 1.00 95.31 83 LYS A O 1
ATOM 687 N N . ASN A 1 84 ? 14.195 12.657 -1.928 1.00 93.75 84 ASN A N 1
ATOM 688 C CA . ASN A 1 84 ? 14.161 12.368 -0.491 1.00 93.75 84 ASN A CA 1
ATOM 689 C C . ASN A 1 84 ? 12.918 11.556 -0.094 1.00 93.75 84 ASN A C 1
ATOM 691 O O . ASN A 1 84 ? 13.051 10.543 0.588 1.00 93.75 84 ASN A O 1
ATOM 695 N N . ILE A 1 85 ? 11.729 11.928 -0.586 1.00 94.19 85 ILE A N 1
ATOM 696 C CA . ILE A 1 85 ? 10.489 11.152 -0.393 1.00 94.19 85 ILE A CA 1
ATOM 697 C C . ILE A 1 85 ? 10.650 9.737 -0.965 1.00 94.19 85 ILE A C 1
ATOM 699 O O . ILE A 1 85 ? 10.322 8.751 -0.300 1.00 94.19 85 ILE A O 1
ATOM 703 N N . GLY A 1 86 ? 11.165 9.650 -2.196 1.00 94.38 86 GLY A N 1
ATOM 704 C CA . GLY A 1 86 ? 11.431 8.409 -2.914 1.00 94.38 86 GLY A CA 1
ATOM 705 C C . GLY A 1 86 ? 12.342 7.472 -2.134 1.00 94.38 86 GLY A C 1
ATOM 706 O O . GLY A 1 86 ? 12.022 6.298 -2.015 1.00 94.38 86 GLY A O 1
ATOM 707 N N . ILE A 1 87 ? 13.428 7.985 -1.554 1.00 92.31 87 ILE A N 1
ATOM 708 C CA . ILE A 1 87 ? 14.381 7.220 -0.743 1.00 92.31 87 ILE A CA 1
ATOM 709 C C . ILE A 1 87 ? 13.763 6.832 0.605 1.00 92.31 87 ILE A C 1
ATOM 711 O O . ILE A 1 87 ? 13.811 5.662 0.981 1.00 92.31 87 ILE A O 1
ATOM 715 N N . TYR A 1 88 ? 13.136 7.767 1.318 1.00 91.81 88 TYR A N 1
ATOM 716 C CA . TYR A 1 88 ? 12.619 7.539 2.669 1.00 91.81 88 TYR A CA 1
ATOM 717 C C . TYR A 1 88 ? 11.538 6.455 2.736 1.00 91.81 88 TYR A C 1
ATOM 719 O O . TYR A 1 88 ? 11.690 5.472 3.458 1.00 91.81 88 TYR A O 1
ATOM 727 N N . TYR A 1 89 ? 10.476 6.579 1.940 1.00 92.06 89 TYR A N 1
ATOM 728 C CA . TYR A 1 89 ? 9.434 5.545 1.862 1.00 92.06 89 TYR A CA 1
ATOM 729 C C . TYR A 1 89 ? 9.852 4.355 0.994 1.00 92.06 89 TYR A C 1
ATOM 731 O O . TYR A 1 89 ? 9.257 3.277 1.043 1.00 92.06 89 TYR A O 1
ATOM 739 N N . GLY A 1 90 ? 10.875 4.565 0.172 1.00 87.25 90 GLY A N 1
ATOM 740 C CA . GLY A 1 90 ? 11.430 3.603 -0.755 1.00 87.25 90 GLY A CA 1
ATOM 741 C C . GLY A 1 90 ? 12.179 2.443 -0.120 1.00 87.25 90 GLY A C 1
ATOM 742 O O . GLY A 1 90 ? 12.179 1.332 -0.664 1.00 87.25 90 GLY A O 1
ATOM 743 N N . THR A 1 91 ? 12.834 2.746 0.997 1.00 84.38 91 THR A N 1
ATOM 744 C CA . THR A 1 91 ? 13.886 1.932 1.590 1.00 84.38 91 THR A CA 1
ATOM 745 C C . THR A 1 91 ? 13.340 1.042 2.707 1.00 84.38 91 THR A C 1
ATOM 747 O O . THR A 1 91 ? 12.685 1.501 3.644 1.00 84.38 91 THR A O 1
ATOM 750 N N . GLY A 1 92 ? 13.658 -0.250 2.621 1.00 84.69 92 GLY A N 1
ATOM 751 C CA . GLY A 1 92 ? 13.218 -1.265 3.572 1.00 84.69 92 GLY A CA 1
ATOM 752 C C . GLY A 1 92 ? 11.812 -1.796 3.318 1.00 84.69 92 GLY A C 1
ATOM 753 O O . GLY A 1 92 ? 11.221 -1.608 2.254 1.00 84.69 92 GLY A O 1
ATOM 754 N N . VAL A 1 93 ? 11.295 -2.535 4.300 1.00 86.50 93 VAL A N 1
ATOM 755 C CA . VAL A 1 93 ? 9.919 -3.041 4.261 1.00 86.50 93 VAL A CA 1
ATOM 756 C C . VAL A 1 93 ? 8.936 -1.901 4.540 1.00 86.50 93 VAL A C 1
ATOM 758 O O . VAL A 1 93 ? 9.230 -1.032 5.364 1.00 86.50 93 VAL A O 1
ATOM 761 N N . PRO A 1 94 ? 7.746 -1.905 3.911 1.00 85.00 94 PRO A N 1
ATOM 762 C CA . PRO A 1 94 ? 6.822 -0.774 3.979 1.00 85.00 94 PRO A CA 1
ATOM 763 C C . PRO A 1 94 ? 6.359 -0.462 5.413 1.00 85.00 94 PRO A C 1
ATOM 765 O O . PRO A 1 94 ? 6.071 0.691 5.728 1.00 85.00 94 PRO A O 1
ATOM 768 N N . THR A 1 95 ? 6.325 -1.462 6.301 1.00 89.25 95 THR A N 1
ATOM 769 C CA . THR A 1 95 ? 5.930 -1.319 7.714 1.00 89.25 95 THR A CA 1
ATOM 770 C C . THR A 1 95 ? 6.884 -0.456 8.535 1.00 89.25 95 THR A C 1
ATOM 772 O O . THR A 1 95 ? 6.447 0.162 9.503 1.00 89.25 95 THR A O 1
ATOM 775 N N . LYS A 1 96 ? 8.157 -0.338 8.127 1.00 88.00 96 LYS A N 1
ATOM 776 C CA . LYS A 1 96 ? 9.178 0.443 8.845 1.00 88.00 96 LYS A CA 1
ATOM 777 C C . LYS A 1 96 ? 8.786 1.915 9.009 1.00 88.00 96 LYS A C 1
ATOM 779 O O . LYS A 1 96 ? 9.144 2.516 10.015 1.00 88.00 96 LYS A O 1
ATOM 784 N N . GLN A 1 97 ? 8.024 2.465 8.060 1.00 87.38 97 GLN A N 1
ATOM 785 C CA . GLN A 1 97 ? 7.594 3.868 8.101 1.00 87.38 97 GLN A CA 1
ATOM 786 C C . GLN A 1 97 ? 6.329 4.092 8.931 1.00 87.38 97 GLN A C 1
ATOM 788 O O . GLN A 1 97 ? 6.060 5.213 9.343 1.00 87.38 97 GLN A O 1
ATOM 793 N N . TRP A 1 98 ? 5.550 3.041 9.188 1.00 93.50 98 TRP A N 1
ATOM 794 C CA . TRP A 1 98 ? 4.266 3.165 9.875 1.00 93.50 98 TRP A CA 1
ATOM 795 C C . TRP A 1 98 ? 4.346 2.829 11.359 1.00 93.50 98 TRP A C 1
ATOM 797 O O . TRP A 1 98 ? 3.646 3.467 12.135 1.00 93.50 98 TRP A O 1
ATOM 807 N N . THR A 1 99 ? 5.209 1.900 11.785 1.00 92.25 99 THR A N 1
ATOM 808 C CA . THR A 1 99 ? 5.351 1.585 13.219 1.00 92.25 99 THR A CA 1
ATOM 809 C C . THR A 1 99 ? 5.664 2.827 14.072 1.00 92.25 99 THR A C 1
ATOM 811 O O . THR A 1 99 ? 4.918 3.068 15.016 1.00 92.25 99 THR A O 1
ATOM 814 N N . PRO A 1 100 ? 6.633 3.695 13.708 1.00 92.25 100 PRO A N 1
ATOM 815 C CA . PRO A 1 100 ? 6.893 4.918 14.474 1.00 92.25 100 PRO A CA 1
ATOM 816 C C . PRO A 1 100 ? 5.716 5.902 14.500 1.00 92.25 100 PRO A C 1
ATOM 818 O O . PRO A 1 100 ? 5.526 6.611 15.482 1.00 92.25 100 PRO A O 1
ATOM 821 N N . VAL A 1 101 ? 4.913 5.951 13.430 1.00 95.38 101 VAL A N 1
ATOM 822 C CA . VAL A 1 101 ? 3.700 6.785 13.371 1.00 95.38 101 VAL A CA 1
ATOM 823 C C . VAL A 1 101 ? 2.663 6.293 14.381 1.00 95.38 101 VAL A C 1
ATOM 825 O O . VAL A 1 101 ? 2.045 7.109 15.061 1.00 95.38 101 VAL A O 1
ATOM 828 N N . ILE A 1 102 ? 2.487 4.972 14.500 1.00 97.06 102 ILE A N 1
ATOM 829 C CA . ILE A 1 102 ? 1.571 4.369 15.479 1.00 97.06 102 ILE A CA 1
ATOM 830 C C . ILE A 1 102 ? 2.026 4.717 16.901 1.00 97.06 102 ILE A C 1
ATOM 832 O O . ILE A 1 102 ? 1.211 5.184 17.695 1.00 97.06 102 ILE A O 1
ATOM 836 N N . ASP A 1 103 ? 3.319 4.561 17.192 1.00 95.50 103 ASP A N 1
ATOM 837 C CA . ASP A 1 103 ? 3.883 4.851 18.516 1.00 95.50 103 ASP A CA 1
ATOM 838 C C . ASP A 1 103 ? 3.741 6.340 18.879 1.00 95.50 103 ASP A C 1
ATOM 840 O O . ASP A 1 103 ? 3.229 6.672 19.946 1.00 95.50 103 ASP A O 1
ATOM 844 N N . ARG A 1 104 ? 4.066 7.257 17.953 1.00 96.25 104 ARG A N 1
ATOM 845 C CA . ARG A 1 104 ? 3.877 8.710 18.138 1.00 96.25 104 ARG A CA 1
ATOM 846 C C . ARG A 1 104 ? 2.427 9.070 18.470 1.00 96.25 104 ARG A C 1
ATOM 848 O O . ARG A 1 104 ? 2.195 9.942 19.307 1.00 96.25 104 ARG A O 1
ATOM 855 N N . LEU A 1 105 ? 1.448 8.432 17.823 1.00 98.38 105 LEU A N 1
ATOM 856 C CA . LEU A 1 105 ? 0.028 8.650 18.119 1.00 98.38 105 LEU A CA 1
ATOM 857 C C . LEU A 1 105 ? -0.342 8.139 19.511 1.00 98.38 105 LEU A C 1
ATOM 859 O O . LEU A 1 105 ? -1.005 8.856 20.257 1.00 98.38 105 LEU A O 1
ATOM 863 N N . ILE A 1 106 ? 0.102 6.932 19.865 1.00 98.31 106 ILE A N 1
ATOM 864 C CA . ILE A 1 106 ? -0.126 6.331 21.185 1.00 98.31 106 ILE A CA 1
ATOM 865 C C . ILE A 1 106 ? 0.401 7.249 22.295 1.00 98.31 106 ILE A C 1
ATOM 867 O O . ILE A 1 106 ? -0.345 7.570 23.226 1.00 98.31 106 ILE A O 1
ATOM 871 N N . ASP A 1 107 ? 1.631 7.738 22.146 1.00 97.56 107 ASP A N 1
ATOM 872 C CA . ASP A 1 107 ? 2.276 8.623 23.115 1.00 97.56 107 ASP A CA 1
ATOM 873 C C . ASP A 1 107 ? 1.585 9.990 23.189 1.00 97.56 107 ASP A C 1
ATOM 875 O O . ASP A 1 107 ? 1.228 10.454 24.273 1.00 97.56 107 ASP A O 1
ATOM 879 N N . THR A 1 108 ? 1.330 10.623 22.036 1.00 98.19 108 THR A N 1
ATOM 880 C CA . THR A 1 108 ? 0.715 11.964 21.973 1.00 98.19 108 THR A CA 1
ATOM 881 C C . THR A 1 108 ? -0.656 11.988 22.644 1.00 98.19 108 THR A C 1
ATOM 883 O O . THR A 1 108 ? -1.016 12.956 23.313 1.00 98.19 108 THR A O 1
ATOM 886 N N . TYR A 1 109 ? -1.437 10.924 22.465 1.00 98.38 109 TYR A N 1
ATOM 887 C CA . TYR A 1 109 ? -2.806 10.837 22.957 1.00 98.38 109 TYR A CA 1
ATOM 888 C C . TYR A 1 109 ? -2.933 10.245 24.363 1.00 98.38 109 TYR A C 1
ATOM 890 O O . TYR A 1 109 ? -4.055 10.142 24.866 1.00 98.38 109 TYR A O 1
ATOM 898 N N . GLY A 1 110 ? -1.820 9.874 25.007 1.00 97.50 110 GLY A N 1
ATOM 899 C CA . GLY A 1 110 ? -1.837 9.255 26.333 1.00 97.50 110 GLY A CA 1
ATOM 900 C C . GLY A 1 110 ? -2.679 7.978 26.358 1.00 97.50 110 GLY A C 1
ATOM 901 O O . GLY A 1 110 ? -3.478 7.769 27.273 1.00 97.50 110 GLY A O 1
ATOM 902 N N . VAL A 1 111 ? -2.568 7.161 25.306 1.00 98.19 111 VAL A N 1
ATOM 903 C CA . VAL A 1 111 ? -3.362 5.939 25.146 1.00 98.19 111 VAL A CA 1
ATOM 904 C C . VAL A 1 111 ? -3.038 4.962 26.282 1.00 98.19 111 VAL A C 1
ATOM 906 O O . VAL A 1 111 ? -1.877 4.710 26.595 1.00 98.19 111 VAL A O 1
ATOM 909 N N . SER A 1 112 ? -4.068 4.389 26.915 1.00 97.62 112 SER A N 1
ATOM 910 C CA . SER A 1 112 ? -3.869 3.446 28.022 1.00 97.62 112 SER A CA 1
ATOM 911 C C . SER A 1 112 ? -3.235 2.130 27.538 1.00 97.62 112 SER A C 1
ATOM 913 O O . SER A 1 112 ? -3.432 1.754 26.381 1.00 97.62 112 SER A O 1
ATOM 915 N N . PRO A 1 113 ? -2.536 1.365 28.401 1.00 97.62 113 PRO A N 1
ATOM 916 C CA . PRO A 1 113 ? -1.778 0.185 27.967 1.00 97.62 113 PRO A CA 1
ATOM 917 C C . PRO A 1 113 ? -2.590 -0.852 27.173 1.00 97.62 113 PRO A C 1
ATOM 919 O O . PRO A 1 113 ? -2.124 -1.371 26.159 1.00 97.62 113 PRO A O 1
ATOM 922 N N . LEU A 1 114 ? -3.829 -1.131 27.595 1.00 96.88 114 LEU A N 1
ATOM 923 C CA . LEU A 1 114 ? -4.703 -2.105 26.928 1.00 96.88 114 LEU A CA 1
ATOM 924 C C . LEU A 1 114 ? -5.206 -1.585 25.573 1.00 96.88 114 LEU A C 1
ATOM 926 O O . LEU A 1 114 ? -5.238 -2.344 24.604 1.00 96.88 114 LEU A O 1
ATOM 930 N N . HIS A 1 115 ? -5.538 -0.293 25.473 1.00 97.88 115 HIS A N 1
ATOM 931 C CA . HIS A 1 115 ? -5.912 0.315 24.194 1.00 97.88 115 HIS A CA 1
ATOM 932 C C . HIS A 1 115 ? -4.716 0.418 23.242 1.00 97.88 115 HIS A C 1
ATOM 934 O O . HIS A 1 115 ? -4.877 0.169 22.053 1.00 97.88 115 HIS A O 1
ATOM 940 N N . ALA A 1 116 ? -3.510 0.694 23.744 1.00 98.38 116 ALA A N 1
ATOM 941 C CA . ALA A 1 116 ? -2.293 0.722 22.937 1.00 98.38 116 ALA A CA 1
ATOM 942 C C . ALA A 1 116 ? -2.010 -0.658 22.321 1.00 98.38 116 ALA A C 1
ATOM 944 O O . ALA A 1 116 ? -1.843 -0.774 21.106 1.00 98.38 116 ALA A O 1
ATOM 945 N N . GLY A 1 117 ? -2.064 -1.720 23.136 1.00 98.31 117 GLY A N 1
ATOM 946 C CA . GLY A 1 117 ? -1.937 -3.099 22.655 1.00 98.31 117 GLY A CA 1
ATOM 947 C C . GLY A 1 117 ? -3.007 -3.464 21.622 1.00 98.31 117 GLY A C 1
ATOM 948 O O . GLY A 1 117 ? -2.704 -4.098 20.611 1.00 98.31 117 GLY A O 1
ATOM 949 N N . ARG A 1 118 ? -4.247 -3.007 21.826 1.00 98.06 118 ARG A N 1
ATOM 950 C CA . ARG A 1 118 ? -5.348 -3.211 20.881 1.00 98.06 118 ARG A CA 1
ATOM 951 C C . ARG A 1 118 ? -5.137 -2.484 19.549 1.00 98.06 118 ARG A C 1
ATOM 953 O O . ARG A 1 118 ? -5.335 -3.103 18.507 1.00 98.06 118 ARG A O 1
ATOM 960 N N . ILE A 1 119 ? -4.702 -1.222 19.564 1.00 98.62 119 ILE A N 1
ATOM 961 C CA . ILE A 1 119 ? -4.395 -0.444 18.350 1.00 98.62 119 ILE A CA 1
ATOM 962 C C . ILE A 1 119 ? -3.273 -1.120 17.559 1.00 98.62 119 ILE A C 1
ATOM 964 O O . ILE A 1 119 ? -3.423 -1.355 16.360 1.00 98.62 119 ILE A O 1
ATOM 968 N N . LEU A 1 120 ? -2.177 -1.488 18.230 1.00 98.44 120 LEU A N 1
ATOM 969 C CA . LEU A 1 120 ? -1.050 -2.184 17.605 1.00 98.44 120 LEU A CA 1
ATOM 970 C C . LEU A 1 120 ? -1.492 -3.508 16.974 1.00 98.44 120 LEU A C 1
ATOM 972 O O . LEU A 1 120 ? -1.188 -3.761 15.808 1.00 98.44 120 LEU A O 1
ATOM 976 N N . ALA A 1 121 ? -2.249 -4.328 17.709 1.00 98.44 121 ALA A N 1
ATOM 977 C CA . ALA A 1 121 ? -2.761 -5.597 17.203 1.00 98.44 121 ALA A CA 1
ATOM 978 C C . ALA A 1 121 ? -3.676 -5.398 15.986 1.00 98.44 121 ALA A C 1
ATOM 980 O O . ALA A 1 121 ? -3.489 -6.066 14.970 1.00 98.44 121 ALA A O 1
ATOM 981 N N . ALA A 1 122 ? -4.617 -4.453 16.057 1.00 98.62 122 ALA A N 1
ATOM 982 C CA . ALA A 1 122 ? -5.554 -4.182 14.974 1.00 98.62 122 ALA A CA 1
ATOM 983 C C . ALA A 1 122 ? -4.850 -3.702 13.701 1.00 98.62 122 ALA A C 1
ATOM 985 O O . ALA A 1 122 ? -5.108 -4.220 12.613 1.00 98.62 122 ALA A O 1
ATOM 986 N N . VAL A 1 123 ? -3.923 -2.750 13.830 1.00 98.56 123 VAL A N 1
ATOM 987 C CA . VAL A 1 123 ? -3.185 -2.209 12.686 1.00 98.56 123 VAL A CA 1
ATOM 988 C C . VAL A 1 123 ? -2.282 -3.274 12.066 1.00 98.56 123 VAL A C 1
ATOM 990 O O . VAL A 1 123 ? -2.339 -3.484 10.855 1.00 98.56 123 VAL A O 1
ATOM 993 N N . GLN A 1 124 ? -1.486 -3.990 12.864 1.00 98.31 124 GLN A N 1
ATOM 994 C CA . GLN A 1 124 ? -0.551 -4.984 12.326 1.00 98.31 124 GLN A CA 1
ATOM 995 C C . GLN A 1 124 ? -1.276 -6.192 11.714 1.00 98.31 124 GLN A C 1
ATOM 997 O O . GLN A 1 124 ? -0.857 -6.691 10.668 1.00 98.31 124 GLN A O 1
ATOM 1002 N N . ALA A 1 125 ? -2.403 -6.624 12.289 1.00 98.69 125 ALA A N 1
ATOM 1003 C CA . ALA A 1 125 ? -3.230 -7.671 11.696 1.00 98.69 125 ALA A CA 1
ATOM 1004 C C . ALA A 1 125 ? -3.880 -7.230 10.373 1.00 98.69 125 ALA A C 1
ATOM 1006 O O . ALA A 1 125 ? -3.908 -7.995 9.408 1.00 98.69 125 ALA A O 1
ATOM 1007 N N . ALA A 1 126 ? -4.340 -5.979 10.285 1.00 98.81 126 ALA A N 1
ATOM 1008 C CA . ALA A 1 126 ? -4.878 -5.426 9.045 1.00 98.81 126 ALA A CA 1
ATOM 1009 C C . ALA A 1 126 ? -3.810 -5.299 7.944 1.00 98.81 126 ALA A C 1
ATOM 1011 O O . ALA A 1 126 ? -4.066 -5.609 6.774 1.00 98.81 126 ALA A O 1
ATOM 1012 N N . ILE A 1 127 ? -2.592 -4.897 8.320 1.00 98.50 127 ILE A N 1
ATOM 1013 C CA . ILE A 1 127 ? -1.425 -4.868 7.433 1.00 98.50 127 ILE A CA 1
ATOM 1014 C C . ILE A 1 127 ? -1.102 -6.272 6.914 1.00 98.50 127 ILE A C 1
ATOM 1016 O O . ILE A 1 127 ? -0.917 -6.433 5.705 1.00 98.50 127 ILE A O 1
ATOM 1020 N N . ASN A 1 128 ? -1.051 -7.277 7.796 1.00 98.56 128 ASN A N 1
ATOM 1021 C CA . ASN A 1 128 ? -0.789 -8.669 7.426 1.00 98.56 128 ASN A CA 1
ATOM 1022 C C . ASN A 1 128 ? -1.749 -9.137 6.328 1.00 98.56 128 ASN A C 1
ATOM 1024 O O . ASN A 1 128 ? -1.317 -9.548 5.249 1.00 98.56 128 ASN A O 1
ATOM 1028 N N . ASP A 1 129 ? -3.050 -8.995 6.569 1.00 98.88 129 ASP A N 1
ATOM 1029 C CA . ASP A 1 129 ? -4.075 -9.450 5.636 1.00 98.88 129 ASP A CA 1
ATOM 1030 C C . ASP A 1 129 ? -4.014 -8.697 4.308 1.00 98.88 129 ASP A C 1
ATOM 1032 O O . ASP A 1 129 ? -4.088 -9.304 3.239 1.00 98.88 129 ASP A O 1
ATOM 1036 N N . THR A 1 130 ? -3.794 -7.381 4.361 1.00 98.88 130 THR A N 1
ATOM 1037 C CA . THR A 1 130 ? -3.629 -6.551 3.162 1.00 98.88 130 THR A CA 1
ATOM 1038 C C . THR A 1 130 ? -2.448 -7.016 2.317 1.00 98.88 130 THR A C 1
ATOM 1040 O O . THR A 1 130 ? -2.570 -7.150 1.099 1.00 98.88 130 THR A O 1
ATOM 1043 N N . MET A 1 131 ? -1.303 -7.300 2.940 1.00 98.44 131 MET A N 1
ATOM 1044 C CA . MET A 1 131 ? -0.111 -7.764 2.228 1.00 98.44 131 MET A CA 1
ATOM 1045 C C . MET A 1 131 ? -0.320 -9.159 1.635 1.00 98.44 131 MET A C 1
ATOM 1047 O O . MET A 1 131 ? 0.050 -9.397 0.488 1.00 98.44 131 MET A O 1
ATOM 1051 N N . ILE A 1 132 ? -0.999 -10.059 2.343 1.00 98.75 132 ILE A N 1
ATOM 1052 C CA . ILE A 1 132 ? -1.364 -11.375 1.807 1.00 98.75 132 ILE A CA 1
ATOM 1053 C C . ILE A 1 132 ? -2.281 -11.240 0.581 1.00 98.75 132 ILE A C 1
ATOM 1055 O O . ILE A 1 132 ? -2.040 -11.896 -0.436 1.00 98.75 132 ILE A O 1
ATOM 1059 N N . VAL A 1 133 ? -3.289 -10.357 0.622 1.00 98.81 133 VAL A N 1
ATOM 1060 C CA . VAL A 1 133 ? -4.151 -10.067 -0.540 1.00 98.81 133 VAL A CA 1
ATOM 1061 C C . VAL A 1 133 ? -3.325 -9.533 -1.708 1.00 98.81 133 VAL A C 1
ATOM 1063 O O . VAL A 1 133 ? -3.472 -10.004 -2.834 1.00 98.81 133 VAL A O 1
ATOM 1066 N N . VAL A 1 134 ? -2.412 -8.593 -1.456 1.00 98.69 134 VAL A N 1
ATOM 1067 C CA . VAL A 1 134 ? -1.523 -8.048 -2.491 1.00 98.69 134 VAL A CA 1
ATOM 1068 C C . VAL A 1 134 ? -0.685 -9.151 -3.141 1.00 98.69 134 VAL A C 1
ATOM 1070 O O . VAL A 1 134 ? -0.605 -9.197 -4.366 1.00 98.69 134 VAL A O 1
ATOM 1073 N N . TRP A 1 135 ? -0.086 -10.059 -2.366 1.00 98.50 135 TRP A N 1
ATOM 1074 C CA . TRP A 1 135 ? 0.719 -11.158 -2.915 1.00 98.50 135 TRP A CA 1
ATOM 1075 C C . TRP A 1 135 ? -0.125 -12.168 -3.696 1.00 98.50 135 TRP A C 1
ATOM 1077 O O . TRP A 1 135 ? 0.323 -12.657 -4.734 1.00 98.50 135 TRP A O 1
ATOM 1087 N N . ALA A 1 136 ? -1.358 -12.425 -3.250 1.00 98.44 136 ALA A N 1
ATOM 1088 C CA . ALA A 1 136 ? -2.316 -13.266 -3.963 1.00 98.44 136 ALA A CA 1
ATOM 1089 C C . ALA A 1 136 ? -2.753 -12.675 -5.315 1.00 98.44 136 ALA A C 1
ATOM 1091 O O . ALA A 1 136 ? -3.239 -13.413 -6.165 1.00 98.44 136 ALA A O 1
ATOM 1092 N N . LEU A 1 137 ? -2.578 -11.367 -5.527 1.00 98.50 137 LEU A N 1
ATOM 1093 C CA . LEU A 1 137 ? -2.821 -10.704 -6.810 1.00 98.50 137 LEU A CA 1
ATOM 1094 C C . LEU A 1 137 ? -1.546 -10.594 -7.657 1.00 98.50 137 LEU A C 1
ATOM 1096 O O . LEU A 1 137 ? -1.574 -10.882 -8.852 1.00 98.50 137 LEU A O 1
ATOM 1100 N N . LYS A 1 138 ? -0.420 -10.215 -7.038 1.00 98.50 138 LYS A N 1
ATOM 1101 C CA . LYS A 1 138 ? 0.858 -9.954 -7.717 1.00 98.50 138 LYS A CA 1
ATOM 1102 C C . LYS A 1 138 ? 1.350 -11.128 -8.545 1.00 98.50 138 LYS A C 1
ATOM 1104 O O . LYS A 1 138 ? 1.646 -10.952 -9.722 1.00 98.50 138 LYS A O 1
ATOM 1109 N N . TYR A 1 139 ? 1.471 -12.297 -7.922 1.00 98.44 139 TYR A N 1
ATOM 1110 C CA . TYR A 1 139 ? 2.092 -13.452 -8.564 1.00 98.44 139 TYR A CA 1
ATOM 1111 C C . TYR A 1 139 ? 1.218 -14.070 -9.663 1.00 98.44 139 TYR A C 1
ATOM 1113 O O . TYR A 1 139 ? 1.756 -14.339 -10.731 1.00 98.44 139 TYR A O 1
ATOM 1121 N N . PRO A 1 140 ? -0.111 -14.221 -9.496 1.00 97.50 140 PRO A N 1
ATOM 1122 C CA . PRO A 1 140 ? -0.960 -14.684 -10.597 1.00 97.50 140 PRO A CA 1
ATOM 1123 C C . PRO A 1 140 ? -1.058 -13.702 -11.770 1.00 97.50 140 PRO A C 1
ATOM 1125 O O . PRO A 1 140 ? -1.149 -14.123 -12.923 1.00 97.50 140 PRO A O 1
ATOM 1128 N N . TRP A 1 141 ? -1.055 -12.390 -11.508 1.00 98.25 141 TRP A N 1
ATOM 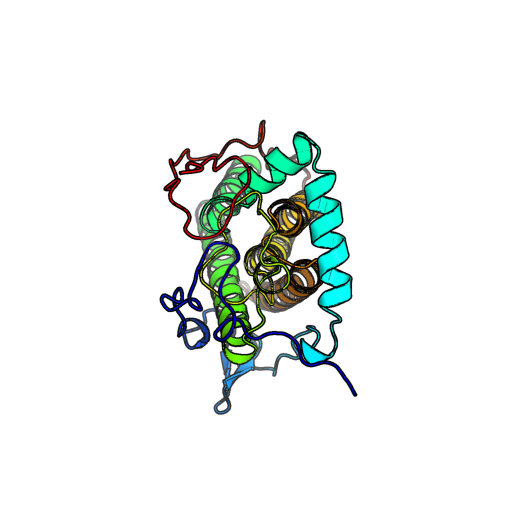1129 C CA . TRP A 1 141 ? -1.072 -11.401 -12.587 1.00 98.25 141 TRP A CA 1
ATOM 1130 C C . TRP A 1 141 ? 0.285 -11.218 -13.255 1.00 98.25 141 TRP A C 1
ATOM 1132 O O . TRP A 1 141 ? 0.318 -10.907 -14.442 1.00 98.25 141 TRP A O 1
ATOM 1142 N N . ASP A 1 142 ? 1.378 -11.437 -12.533 1.00 98.38 142 ASP A N 1
ATOM 1143 C CA . ASP A 1 142 ? 2.745 -11.450 -13.049 1.00 98.38 142 ASP A CA 1
ATOM 1144 C C . ASP A 1 142 ? 3.103 -10.219 -13.898 1.00 98.38 142 ASP A C 1
ATOM 1146 O O . ASP A 1 142 ? 3.702 -10.322 -14.960 1.00 98.38 142 ASP A O 1
ATOM 1150 N N . VAL A 1 143 ? 2.673 -9.027 -13.480 1.00 98.69 143 VAL A N 1
ATOM 1151 C CA . VAL A 1 143 ? 2.900 -7.799 -14.258 1.00 98.69 143 VAL A CA 1
ATOM 1152 C C . VAL A 1 143 ? 4.354 -7.341 -14.118 1.00 98.69 143 VAL A C 1
ATOM 1154 O O . VAL A 1 143 ? 4.823 -7.105 -12.997 1.00 98.69 143 VAL A O 1
ATOM 1157 N N . ALA A 1 144 ? 5.042 -7.166 -15.247 1.00 98.56 144 ALA A N 1
ATOM 1158 C CA . ALA A 1 144 ? 6.413 -6.665 -15.306 1.00 98.56 144 ALA A CA 1
ATOM 1159 C C . ALA A 1 144 ? 6.558 -5.231 -14.764 1.00 98.56 144 ALA A C 1
ATOM 1161 O O . ALA A 1 144 ? 5.627 -4.430 -14.799 1.00 98.56 144 ALA A O 1
ATOM 1162 N N . ARG A 1 145 ? 7.750 -4.909 -14.264 1.00 98.69 145 ARG A N 1
ATOM 1163 C CA . ARG A 1 145 ? 8.182 -3.613 -13.720 1.00 98.69 145 ARG A CA 1
ATOM 1164 C C . ARG A 1 145 ? 8.458 -2.590 -14.824 1.00 98.69 145 ARG A C 1
ATOM 1166 O O . ARG A 1 145 ? 8.785 -2.995 -15.935 1.00 98.69 145 ARG A O 1
ATOM 1173 N N . PRO A 1 146 ? 8.448 -1.276 -14.526 1.00 98.69 146 PRO A N 1
ATOM 1174 C CA . PRO A 1 146 ? 8.782 -0.243 -15.510 1.00 98.69 146 PRO A CA 1
ATOM 1175 C C . PRO A 1 146 ? 10.106 -0.479 -16.259 1.00 98.69 146 PRO A C 1
ATOM 1177 O O . PRO A 1 146 ? 10.141 -0.378 -17.481 1.00 98.69 146 PRO A O 1
ATOM 1180 N N . ASN A 1 147 ? 11.169 -0.898 -15.563 1.00 98.38 147 ASN A N 1
ATOM 1181 C CA . ASN A 1 147 ? 12.486 -1.128 -16.178 1.00 98.38 147 ASN A CA 1
ATOM 1182 C C . ASN A 1 147 ? 12.581 -2.425 -17.005 1.00 98.38 147 ASN A C 1
ATOM 1184 O O . ASN A 1 147 ? 13.616 -2.700 -17.597 1.00 98.38 147 ASN A O 1
ATOM 1188 N N . GLN A 1 148 ? 11.525 -3.241 -17.037 1.00 98.44 148 GLN A N 1
ATOM 1189 C CA . GLN A 1 148 ? 11.411 -4.360 -17.975 1.00 98.44 148 GLN A CA 1
ATOM 1190 C C . GLN A 1 148 ? 10.863 -3.879 -19.326 1.00 98.44 148 GLN A C 1
ATOM 1192 O O . GLN A 1 148 ? 11.194 -4.457 -20.358 1.00 98.44 148 GLN A O 1
ATOM 1197 N N . TYR A 1 149 ? 10.064 -2.804 -19.331 1.00 98.38 149 TYR A N 1
ATOM 1198 C CA . TYR A 1 149 ? 9.571 -2.174 -20.560 1.00 98.38 149 TYR A CA 1
ATOM 1199 C C . TYR A 1 149 ? 10.619 -1.264 -21.209 1.00 98.38 149 TYR A C 1
ATOM 1201 O O . TYR A 1 149 ? 10.647 -1.149 -22.431 1.00 98.38 149 TYR A O 1
ATOM 1209 N N . ASP A 1 150 ? 11.477 -0.635 -20.405 1.00 98.00 150 ASP A N 1
ATOM 1210 C CA . ASP A 1 150 ? 12.598 0.180 -20.869 1.00 98.00 150 ASP A CA 1
ATOM 1211 C C . ASP A 1 150 ? 13.912 -0.343 -20.277 1.00 98.00 150 ASP A C 1
ATOM 1213 O O . ASP A 1 150 ? 14.247 -0.076 -19.122 1.00 98.00 150 ASP A O 1
ATOM 1217 N N . GLN A 1 151 ? 14.658 -1.081 -21.104 1.00 97.62 151 GLN A N 1
ATOM 1218 C CA . GLN A 1 151 ? 15.926 -1.720 -20.738 1.00 97.62 151 GLN A CA 1
ATOM 1219 C C . GLN A 1 151 ? 17.083 -0.725 -20.548 1.00 97.62 151 GLN A C 1
ATOM 1221 O O . GLN A 1 151 ? 18.164 -1.120 -20.115 1.00 97.62 151 GLN A O 1
ATOM 1226 N N . THR A 1 152 ? 16.871 0.558 -20.857 1.00 96.62 152 THR A N 1
ATOM 1227 C CA . THR A 1 152 ? 17.846 1.635 -20.626 1.00 96.62 152 THR A CA 1
ATOM 1228 C C . THR A 1 152 ? 17.541 2.447 -19.364 1.00 96.62 152 THR A C 1
ATOM 1230 O O . THR A 1 152 ? 18.386 3.218 -18.905 1.00 96.62 152 THR A O 1
ATOM 1233 N N . MET A 1 153 ? 16.356 2.259 -18.767 1.00 96.56 153 MET A N 1
ATOM 1234 C CA . MET A 1 153 ? 15.892 3.057 -17.637 1.00 96.56 153 MET A CA 1
ATOM 1235 C C . MET A 1 153 ? 16.676 2.750 -16.357 1.00 96.56 153 MET A C 1
ATOM 1237 O O . MET A 1 153 ? 16.741 1.608 -15.899 1.00 96.56 153 MET A O 1
ATOM 1241 N N . ARG A 1 154 ? 17.200 3.806 -15.728 1.00 97.12 154 ARG A N 1
ATOM 1242 C CA . ARG A 1 154 ? 17.834 3.767 -14.403 1.00 97.12 154 ARG A CA 1
ATOM 1243 C C . ARG A 1 154 ? 16.839 4.208 -13.339 1.00 97.12 154 ARG A C 1
ATOM 1245 O O . ARG A 1 154 ? 16.348 5.332 -13.390 1.00 97.12 154 ARG A O 1
ATOM 1252 N N . THR A 1 155 ? 16.546 3.348 -12.371 1.00 96.81 155 THR A N 1
ATOM 1253 C CA . THR A 1 155 ? 15.640 3.680 -11.260 1.00 96.81 155 THR A CA 1
ATOM 1254 C C . THR A 1 155 ? 16.387 4.397 -10.134 1.00 96.81 155 THR A C 1
ATOM 1256 O O . THR A 1 155 ? 17.595 4.246 -9.981 1.00 96.81 155 THR A O 1
ATOM 1259 N N . LEU A 1 156 ? 15.689 5.184 -9.313 1.00 95.38 156 LEU A N 1
ATOM 1260 C CA . LEU A 1 156 ? 16.315 5.827 -8.147 1.00 95.38 156 LEU A CA 1
ATOM 1261 C C . LEU A 1 156 ? 16.661 4.800 -7.055 1.00 95.38 156 LEU A C 1
ATOM 1263 O O . LEU A 1 156 ? 17.626 4.980 -6.323 1.00 95.38 156 LEU A O 1
ATOM 1267 N N . LEU A 1 157 ? 15.873 3.726 -6.945 1.00 93.12 157 LEU A N 1
ATOM 1268 C CA . LEU A 1 157 ? 16.106 2.628 -6.007 1.00 93.12 157 LEU A CA 1
ATOM 1269 C C . LEU A 1 157 ? 16.143 1.291 -6.728 1.00 93.12 157 LEU A C 1
ATOM 1271 O O . LEU A 1 157 ? 15.540 1.135 -7.789 1.00 93.12 157 LEU A O 1
ATOM 1275 N N . CYS A 1 158 ? 16.788 0.308 -6.103 1.00 93.88 158 CYS A N 1
ATOM 1276 C CA . CYS A 1 158 ? 16.860 -1.038 -6.648 1.00 93.88 158 CYS A CA 1
ATOM 1277 C C . CYS A 1 158 ? 15.467 -1.628 -6.899 1.00 93.88 158 CYS A C 1
ATOM 1279 O O . CYS A 1 158 ? 14.569 -1.523 -6.055 1.00 93.88 158 CYS A O 1
ATOM 1281 N N . THR A 1 159 ? 15.287 -2.265 -8.058 1.00 95.56 159 THR A N 1
ATOM 1282 C CA . THR A 1 159 ? 13.993 -2.832 -8.438 1.00 95.56 159 THR A CA 1
ATOM 1283 C C . THR A 1 159 ? 13.700 -4.086 -7.603 1.00 95.56 159 THR A C 1
ATOM 1285 O O . THR A 1 159 ? 14.445 -5.065 -7.681 1.00 95.56 159 THR A O 1
ATOM 1288 N N . PRO A 1 160 ? 12.612 -4.116 -6.806 1.00 95.19 160 PRO A N 1
ATOM 1289 C CA . PRO A 1 160 ? 12.340 -5.254 -5.930 1.00 95.19 160 PRO A CA 1
ATOM 1290 C C . PRO A 1 160 ? 12.014 -6.534 -6.710 1.00 95.19 160 PRO A C 1
ATOM 1292 O O . PRO A 1 160 ? 11.323 -6.481 -7.726 1.00 95.19 160 PRO A O 1
ATOM 1295 N N . ARG A 1 161 ? 12.447 -7.700 -6.212 1.00 96.00 161 ARG A N 1
ATOM 1296 C CA . ARG A 1 161 ? 12.302 -9.029 -6.849 1.00 96.00 161 ARG A CA 1
ATOM 1297 C C . ARG A 1 161 ? 10.900 -9.647 -6.678 1.00 96.00 161 ARG A C 1
ATOM 1299 O O . ARG A 1 161 ? 10.739 -10.720 -6.104 1.00 96.00 161 ARG A O 1
ATOM 1306 N N . PHE A 1 162 ? 9.878 -8.934 -7.146 1.00 97.50 162 PHE A N 1
ATOM 1307 C CA . PHE A 1 162 ? 8.487 -9.399 -7.229 1.00 97.50 162 PHE A CA 1
ATOM 1308 C C . PHE A 1 162 ? 7.688 -8.553 -8.244 1.00 97.50 162 PHE A C 1
ATOM 1310 O O . PHE A 1 162 ? 8.058 -7.386 -8.458 1.00 97.50 162 PHE A O 1
ATOM 1317 N N . PRO A 1 163 ? 6.576 -9.072 -8.812 1.00 98.62 163 PRO A N 1
ATOM 1318 C CA . PRO A 1 163 ? 5.749 -8.362 -9.793 1.00 98.62 163 PRO A CA 1
ATOM 1319 C C . PRO A 1 163 ? 5.255 -6.990 -9.322 1.00 98.62 163 PRO A C 1
ATOM 1321 O O . PRO A 1 163 ? 5.080 -6.734 -8.122 1.00 98.62 163 PRO A O 1
ATOM 1324 N N . THR A 1 164 ? 5.002 -6.086 -10.269 1.00 98.50 164 THR A N 1
ATOM 1325 C CA . THR A 1 164 ? 4.711 -4.677 -9.963 1.00 98.50 164 THR A CA 1
ATOM 1326 C C . THR A 1 164 ? 3.294 -4.458 -9.412 1.00 98.50 164 THR A C 1
ATOM 1328 O O . THR A 1 164 ? 3.107 -3.725 -8.443 1.00 98.50 164 THR A O 1
ATOM 1331 N N . TYR A 1 165 ? 2.281 -5.154 -9.924 1.00 98.69 165 TYR A N 1
ATOM 1332 C CA . TYR A 1 165 ? 0.885 -4.764 -9.700 1.00 98.69 165 TYR A CA 1
ATOM 1333 C C . TYR A 1 165 ? 0.135 -5.663 -8.699 1.00 98.69 165 TYR A C 1
ATOM 1335 O O . TYR A 1 165 ? 0.176 -6.880 -8.867 1.00 98.69 165 TYR A O 1
ATOM 1343 N N . PRO A 1 166 ? -0.593 -5.110 -7.704 1.00 98.69 166 PRO A N 1
ATOM 1344 C CA . PRO A 1 166 ? -0.609 -3.703 -7.273 1.00 98.69 166 PRO A CA 1
ATOM 1345 C C . PRO A 1 166 ? 0.585 -3.345 -6.381 1.00 98.69 166 PRO A C 1
ATOM 1347 O O . PRO A 1 166 ? 1.281 -4.227 -5.885 1.00 98.69 166 PRO A O 1
ATOM 1350 N N . SER A 1 167 ? 0.809 -2.059 -6.104 1.00 98.62 167 SER A N 1
ATOM 1351 C CA . SER A 1 167 ? 1.862 -1.618 -5.179 1.00 98.62 167 SER A CA 1
ATOM 1352 C C . SER A 1 167 ? 1.555 -2.049 -3.737 1.00 98.62 167 SER A C 1
ATOM 1354 O O . SER A 1 167 ? 0.524 -1.686 -3.163 1.00 98.62 167 SER A O 1
ATOM 1356 N N . GLY A 1 168 ? 2.466 -2.820 -3.128 1.00 97.88 168 GLY A N 1
ATOM 1357 C CA . GLY A 1 168 ? 2.330 -3.267 -1.734 1.00 97.88 168 GLY A CA 1
ATOM 1358 C C . GLY A 1 168 ? 2.499 -2.129 -0.729 1.00 97.88 168 GLY A C 1
ATOM 1359 O O . GLY A 1 168 ? 1.758 -2.060 0.243 1.00 97.88 168 GLY A O 1
ATOM 1360 N N . HIS A 1 169 ? 3.400 -1.183 -1.012 1.00 98.00 169 HIS A N 1
ATOM 1361 C CA . HIS A 1 169 ? 3.581 0.031 -0.210 1.00 98.00 169 HIS A CA 1
ATOM 1362 C C . HIS A 1 169 ? 2.306 0.883 -0.181 1.00 98.00 169 HIS A C 1
ATOM 1364 O O . HIS A 1 169 ? 1.860 1.288 0.892 1.00 98.00 169 HIS A O 1
ATOM 1370 N N . ALA A 1 170 ? 1.684 1.088 -1.347 1.00 98.56 170 ALA A N 1
ATOM 1371 C CA . ALA A 1 170 ? 0.440 1.839 -1.472 1.00 98.56 170 ALA A CA 1
ATOM 1372 C C . ALA A 1 170 ? -0.738 1.128 -0.788 1.00 98.56 170 ALA A C 1
ATOM 1374 O O . ALA A 1 170 ? -1.478 1.752 -0.035 1.00 98.56 170 ALA A O 1
ATOM 1375 N N . SER A 1 171 ? -0.889 -0.182 -1.008 1.00 98.75 171 SER A N 1
ATOM 1376 C CA . SER A 1 171 ? -1.987 -0.959 -0.416 1.00 98.75 171 SER A CA 1
ATOM 1377 C C . SER A 1 171 ? -1.881 -1.027 1.100 1.00 98.75 171 SER A C 1
ATOM 1379 O O . SER A 1 171 ? -2.850 -0.748 1.797 1.00 98.75 171 SER A O 1
ATOM 1381 N N . MET A 1 172 ? -0.692 -1.329 1.623 1.00 98.31 172 MET A N 1
ATOM 1382 C CA . MET A 1 172 ? -0.472 -1.351 3.064 1.00 98.31 172 MET A CA 1
ATOM 1383 C C . MET A 1 172 ? -0.745 0.021 3.671 1.00 98.31 172 MET A C 1
ATOM 1385 O O . MET A 1 172 ? -1.544 0.125 4.593 1.00 98.31 172 MET A O 1
ATOM 1389 N N . SER A 1 173 ? -0.165 1.078 3.097 1.00 98.50 173 SER A N 1
ATOM 1390 C CA . SER A 1 173 ? -0.364 2.433 3.607 1.00 98.50 173 SER A CA 1
ATOM 1391 C C . SER A 1 173 ? -1.834 2.831 3.598 1.00 98.50 173 SER A C 1
ATOM 1393 O O . SER A 1 173 ? -2.321 3.299 4.617 1.00 98.50 173 SER A O 1
ATOM 1395 N N . GLY A 1 174 ? -2.551 2.566 2.498 1.00 98.81 174 GLY A N 1
ATOM 1396 C CA . GLY A 1 174 ? -3.986 2.823 2.360 1.00 98.81 174 GLY A CA 1
ATOM 1397 C C . GLY A 1 174 ? -4.857 2.067 3.367 1.00 98.81 174 GLY A C 1
ATOM 1398 O O . GLY A 1 174 ? -5.889 2.580 3.783 1.00 98.81 174 GLY A O 1
ATOM 1399 N N . CYS A 1 175 ? -4.459 0.865 3.785 1.00 98.88 175 CYS A N 1
ATOM 1400 C CA . CYS A 1 175 ? -5.133 0.165 4.876 1.00 98.88 175 CYS A CA 1
ATOM 1401 C C . CYS A 1 175 ? -4.822 0.832 6.221 1.00 98.88 175 CYS A C 1
ATOM 1403 O O . CYS A 1 175 ? -5.730 1.141 6.994 1.00 98.88 175 CYS A O 1
ATOM 1405 N N . THR A 1 176 ? -3.542 1.095 6.485 1.00 98.75 176 THR A N 1
ATOM 1406 C CA . THR A 1 176 ? -3.063 1.634 7.759 1.00 98.75 176 THR A CA 1
ATOM 1407 C C . THR A 1 176 ? -3.641 3.010 8.067 1.00 98.75 176 THR A C 1
ATOM 1409 O O . THR A 1 176 ? -4.113 3.224 9.181 1.00 98.75 176 THR A O 1
ATOM 1412 N N . GLU A 1 177 ? -3.688 3.930 7.096 1.00 98.69 177 GLU A N 1
ATOM 1413 C CA . GLU A 1 177 ? -4.325 5.241 7.297 1.00 98.69 177 GLU A CA 1
ATOM 1414 C C . GLU A 1 177 ? -5.806 5.117 7.670 1.00 98.69 177 GLU A C 1
ATOM 1416 O O . GLU A 1 177 ? -6.275 5.900 8.491 1.00 98.69 177 GLU A O 1
ATOM 1421 N N . VAL A 1 178 ? -6.551 4.155 7.114 1.00 98.94 178 VAL A N 1
ATOM 1422 C CA . VAL A 1 178 ? -7.978 3.976 7.424 1.00 98.94 178 VAL A CA 1
ATOM 1423 C C . VAL A 1 178 ? -8.154 3.442 8.839 1.00 98.94 178 VAL A C 1
ATOM 1425 O O . VAL A 1 178 ? -8.952 3.994 9.597 1.00 98.94 178 VAL A O 1
ATOM 1428 N N . VAL A 1 179 ? -7.383 2.418 9.215 1.00 98.88 179 VAL A N 1
ATOM 1429 C CA . VAL A 1 179 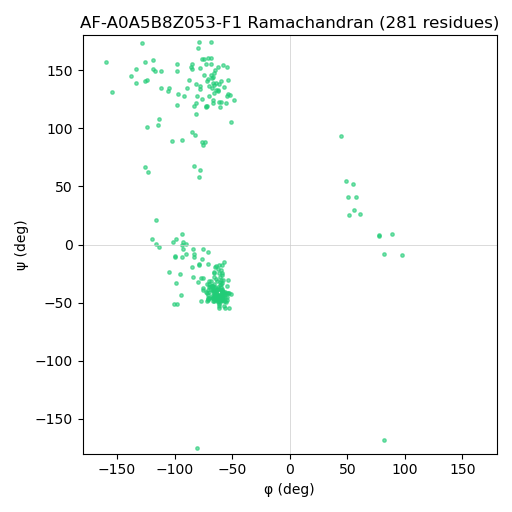? -7.448 1.831 10.562 1.00 98.88 179 VAL A CA 1
ATOM 1430 C C . VAL A 1 179 ? -7.002 2.845 11.617 1.00 98.88 179 VAL A C 1
ATOM 1432 O O . VAL A 1 179 ? -7.689 3.025 12.615 1.00 98.88 179 VAL A O 1
ATOM 1435 N N . LEU A 1 180 ? -5.915 3.585 11.392 1.00 98.81 180 LEU A N 1
ATOM 1436 C CA . LEU A 1 180 ? -5.481 4.623 12.331 1.00 98.81 180 LEU A CA 1
ATOM 1437 C C . LEU A 1 180 ? -6.445 5.809 12.390 1.00 98.81 180 LEU A C 1
ATOM 1439 O O . LEU A 1 180 ? -6.678 6.332 13.474 1.00 98.81 180 LEU A O 1
ATOM 1443 N N . SER A 1 181 ? -7.063 6.204 11.273 1.00 98.88 181 SER A N 1
ATOM 1444 C CA . SER A 1 181 ? -8.073 7.274 11.273 1.00 98.88 181 SER A CA 1
ATOM 1445 C C . SER A 1 181 ? -9.333 6.893 12.052 1.00 98.88 181 SER A C 1
ATOM 1447 O O . SER A 1 181 ? -10.052 7.777 12.509 1.00 98.88 181 SER A O 1
ATOM 1449 N N . TYR A 1 182 ? -9.621 5.599 12.216 1.00 98.81 182 TYR A N 1
ATOM 1450 C CA . TYR A 1 182 ? -10.700 5.152 13.093 1.00 98.81 182 TYR A CA 1
ATOM 1451 C C . TYR A 1 182 ? -10.388 5.446 14.567 1.00 98.81 182 TYR A C 1
ATOM 1453 O O . TYR A 1 182 ? -11.240 5.985 15.272 1.00 98.81 182 TYR A O 1
ATOM 1461 N N . PHE A 1 183 ? -9.160 5.169 15.009 1.00 98.75 183 PHE A N 1
ATOM 1462 C CA . PHE A 1 183 ? -8.723 5.447 16.379 1.00 98.75 183 PHE A CA 1
ATOM 1463 C C . PHE A 1 183 ? -8.444 6.937 16.629 1.00 98.75 183 PHE A C 1
ATOM 1465 O O . PHE A 1 183 ? -8.787 7.451 17.690 1.00 98.75 183 PHE A O 1
ATOM 1472 N N . PHE A 1 184 ? -7.877 7.646 15.650 1.00 98.81 184 PHE A N 1
ATOM 1473 C CA . PHE A 1 184 ? -7.437 9.043 15.750 1.00 98.81 184 PHE A CA 1
ATOM 1474 C C . PHE A 1 184 ? -8.072 9.908 14.643 1.00 98.81 184 PHE A C 1
ATOM 1476 O O . PHE A 1 184 ? -7.379 10.411 13.753 1.00 98.81 184 PHE A O 1
ATOM 1483 N N . PRO A 1 185 ? -9.401 10.121 14.660 1.00 98.56 185 PRO A N 1
ATOM 1484 C CA . PRO A 1 185 ? -10.124 10.750 13.551 1.00 98.56 185 PRO A CA 1
ATOM 1485 C C . PRO A 1 185 ? -9.686 12.183 13.242 1.00 98.56 185 PRO A C 1
ATOM 1487 O O . PRO A 1 185 ? -9.851 12.645 12.113 1.00 98.56 185 PRO A O 1
ATOM 1490 N N . LYS A 1 186 ? -9.116 12.904 14.214 1.00 98.44 186 LYS A N 1
ATOM 1491 C CA . LYS A 1 186 ? -8.615 14.267 13.989 1.00 98.44 186 LYS A CA 1
ATOM 1492 C C . LYS A 1 186 ? -7.255 14.322 13.291 1.00 98.44 186 LYS A C 1
ATOM 1494 O O . LYS A 1 186 ? -6.945 15.349 12.703 1.00 98.44 186 LYS A O 1
ATOM 1499 N N . GLU A 1 187 ? -6.508 13.221 13.261 1.00 98.50 187 GLU A N 1
ATOM 1500 C CA . GLU A 1 187 ? -5.229 13.106 12.543 1.00 98.50 187 GLU A CA 1
ATOM 1501 C C . GLU A 1 187 ? -5.406 12.539 11.120 1.00 98.50 187 GLU A C 1
ATOM 1503 O O . GLU A 1 187 ? -4.444 12.421 10.360 1.00 98.50 187 GLU A O 1
ATOM 1508 N N . ALA A 1 188 ? -6.643 12.218 10.714 1.00 98.56 188 ALA A N 1
ATOM 1509 C CA . ALA A 1 188 ? -6.947 11.517 9.465 1.00 98.56 188 ALA A CA 1
ATOM 1510 C C . ALA A 1 188 ? -6.373 12.192 8.207 1.00 98.56 188 ALA A C 1
ATOM 1512 O O . ALA A 1 188 ? -5.937 11.506 7.285 1.00 98.56 188 ALA A O 1
ATOM 1513 N N . SER A 1 189 ? -6.328 13.528 8.164 1.00 98.44 189 SER A N 1
ATOM 1514 C CA . SER A 1 189 ? -5.735 14.272 7.040 1.00 98.44 189 SER A CA 1
ATOM 1515 C C . SER A 1 189 ? -4.216 14.066 6.940 1.00 98.44 189 SER A C 1
ATOM 1517 O O . SER A 1 189 ? -3.670 13.881 5.852 1.00 98.44 189 SER A O 1
ATOM 1519 N N . LYS A 1 190 ? -3.519 14.021 8.079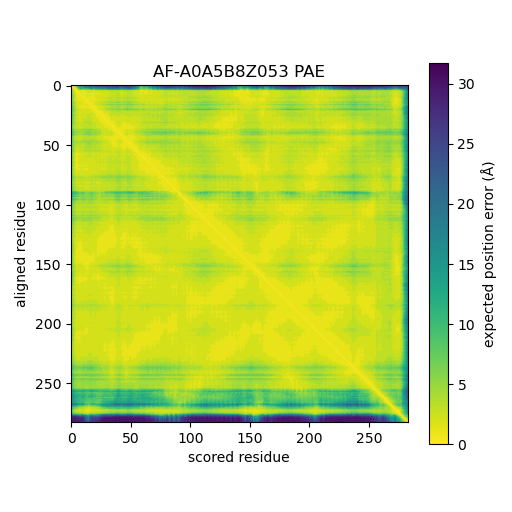 1.00 98.12 190 LYS A N 1
ATOM 1520 C CA . LYS A 1 190 ? -2.068 13.793 8.124 1.00 98.12 190 LYS A CA 1
ATOM 1521 C C . LYS A 1 190 ? -1.740 12.339 7.793 1.00 98.12 190 LYS A C 1
ATOM 1523 O O . LYS A 1 190 ? -0.859 12.080 6.979 1.00 98.12 190 LYS A O 1
ATOM 1528 N N . LEU A 1 191 ? -2.530 11.399 8.310 1.00 98.56 191 LEU A N 1
ATOM 1529 C CA . LEU A 1 191 ? -2.439 9.977 7.961 1.00 98.56 191 LEU A CA 1
ATOM 1530 C C . LEU A 1 191 ? -2.673 9.734 6.464 1.00 98.56 191 LEU A C 1
ATOM 1532 O O . LEU A 1 191 ? -1.917 8.993 5.835 1.00 98.56 191 LEU A O 1
ATOM 1536 N N . ARG A 1 192 ? -3.665 10.419 5.878 1.00 98.62 192 ARG A N 1
ATOM 1537 C CA . ARG A 1 192 ? -3.928 10.423 4.432 1.00 98.62 192 ARG A CA 1
ATOM 1538 C C . ARG A 1 192 ? -2.701 10.847 3.640 1.00 98.62 192 ARG A C 1
ATOM 1540 O O . ARG A 1 192 ? -2.290 10.158 2.711 1.00 98.62 192 ARG A O 1
ATOM 1547 N N . LYS A 1 193 ? -2.099 11.965 4.049 1.00 97.94 193 LYS A N 1
ATOM 1548 C CA . LYS A 1 193 ? -0.910 12.524 3.408 1.00 97.94 193 LYS A CA 1
ATOM 1549 C C . LYS A 1 193 ? 0.275 11.560 3.463 1.00 97.94 193 LYS A C 1
ATOM 1551 O O . LYS A 1 193 ? 0.925 11.374 2.442 1.00 97.94 193 LYS A O 1
ATOM 1556 N N . ILE A 1 194 ? 0.518 10.909 4.603 1.00 96.94 194 ILE A N 1
ATOM 1557 C CA . ILE A 1 194 ? 1.573 9.890 4.743 1.00 96.94 194 ILE A CA 1
ATOM 1558 C C . ILE A 1 194 ? 1.327 8.722 3.782 1.00 96.94 194 ILE A C 1
ATOM 1560 O O . ILE A 1 194 ? 2.253 8.266 3.109 1.00 96.94 194 ILE A O 1
ATOM 1564 N N . ALA A 1 195 ? 0.084 8.245 3.675 1.00 98.31 195 ALA A N 1
ATOM 1565 C CA . ALA A 1 195 ? -0.235 7.146 2.774 1.00 98.31 195 ALA A CA 1
ATOM 1566 C C . ALA A 1 195 ? -0.060 7.512 1.297 1.00 98.31 195 ALA A C 1
ATOM 1568 O O . ALA A 1 195 ? 0.509 6.725 0.534 1.00 98.31 195 ALA A O 1
ATOM 1569 N N . ASP A 1 196 ? -0.510 8.704 0.910 1.00 98.19 196 ASP A N 1
ATOM 1570 C CA . ASP A 1 196 ? -0.360 9.216 -0.449 1.00 98.19 196 ASP A CA 1
ATOM 1571 C C . ASP A 1 196 ? 1.122 9.461 -0.791 1.00 98.19 196 ASP A C 1
ATOM 1573 O O . ASP A 1 196 ? 1.566 9.069 -1.871 1.00 98.19 196 ASP A O 1
ATOM 1577 N N . ASP A 1 197 ? 1.919 10.001 0.139 1.00 96.56 197 ASP A N 1
ATOM 1578 C CA . ASP A 1 197 ? 3.366 10.179 -0.041 1.00 96.56 197 ASP A CA 1
ATOM 1579 C C . ASP A 1 197 ? 4.094 8.840 -0.176 1.00 96.56 197 ASP A C 1
ATOM 1581 O O . ASP A 1 197 ? 4.959 8.694 -1.041 1.00 96.56 197 ASP A O 1
ATOM 1585 N N . ASN A 1 198 ? 3.726 7.837 0.626 1.00 96.88 198 ASN A N 1
ATOM 1586 C CA . ASN A 1 198 ? 4.305 6.501 0.529 1.00 96.88 198 ASN A CA 1
ATOM 1587 C C . ASN A 1 198 ? 3.982 5.857 -0.828 1.00 96.88 198 ASN A C 1
ATOM 1589 O O . ASN A 1 198 ? 4.870 5.328 -1.497 1.00 96.88 198 ASN A O 1
ATOM 1593 N N . ALA A 1 199 ? 2.739 5.966 -1.301 1.00 98.06 199 ALA A N 1
ATOM 1594 C CA . ALA A 1 199 ? 2.366 5.486 -2.627 1.00 98.06 199 ALA A CA 1
ATOM 1595 C C . ALA A 1 199 ? 3.136 6.222 -3.740 1.00 98.06 199 ALA A C 1
ATOM 1597 O O . ALA A 1 199 ? 3.719 5.586 -4.621 1.00 98.06 199 ALA A O 1
ATOM 1598 N N . LEU A 1 200 ? 3.190 7.553 -3.678 1.00 97.81 200 LEU A N 1
ATOM 1599 C CA . LEU A 1 200 ? 3.834 8.392 -4.685 1.00 97.81 200 LEU A CA 1
ATOM 1600 C C . LEU A 1 200 ? 5.360 8.227 -4.704 1.00 97.81 200 LEU A C 1
ATOM 1602 O O . LEU A 1 200 ? 5.968 8.244 -5.775 1.00 97.81 200 LEU A O 1
ATOM 1606 N N . SER A 1 201 ? 5.974 7.949 -3.553 1.00 97.44 201 SER A N 1
ATOM 1607 C CA . SER A 1 201 ? 7.405 7.646 -3.445 1.00 97.44 201 SER A CA 1
ATOM 1608 C C . SER A 1 201 ? 7.841 6.521 -4.379 1.00 97.44 201 SER A C 1
ATOM 1610 O O . SER A 1 201 ? 8.965 6.517 -4.871 1.00 97.44 201 SER A O 1
ATOM 1612 N N . ARG A 1 202 ? 6.946 5.570 -4.675 1.00 98.19 202 ARG A N 1
ATOM 1613 C CA . ARG A 1 202 ? 7.267 4.428 -5.527 1.00 98.19 202 ARG A CA 1
ATOM 1614 C C . ARG A 1 202 ? 7.346 4.799 -7.003 1.00 98.19 202 ARG A C 1
ATOM 1616 O O . ARG A 1 202 ? 8.098 4.158 -7.737 1.00 98.19 202 ARG A O 1
ATOM 1623 N N . LEU A 1 203 ? 6.596 5.827 -7.407 1.00 98.50 203 LEU A N 1
ATOM 1624 C CA . LEU A 1 203 ? 6.729 6.460 -8.715 1.00 98.50 203 LEU A CA 1
ATOM 1625 C C . LEU A 1 203 ? 8.034 7.260 -8.782 1.00 98.50 203 LEU A C 1
ATOM 1627 O O . LEU A 1 203 ? 8.792 7.082 -9.729 1.00 98.50 203 LEU A O 1
ATOM 1631 N N . TYR A 1 204 ? 8.348 8.052 -7.748 1.00 98.44 204 TYR A N 1
ATOM 1632 C CA . TYR A 1 204 ? 9.628 8.773 -7.661 1.00 98.44 204 TYR A CA 1
ATOM 1633 C C . TYR A 1 204 ? 10.833 7.829 -7.676 1.00 98.44 204 TYR A C 1
ATOM 1635 O O . TYR A 1 204 ? 11.868 8.140 -8.254 1.00 98.44 204 TYR A O 1
ATOM 1643 N N . ALA A 1 205 ? 10.681 6.643 -7.087 1.00 97.44 205 ALA A N 1
ATOM 1644 C CA . ALA A 1 205 ? 11.690 5.599 -7.106 1.00 97.44 205 ALA A CA 1
ATOM 1645 C C . ALA A 1 205 ? 11.869 4.939 -8.490 1.00 97.44 205 ALA A C 1
ATOM 1647 O O . ALA A 1 205 ? 12.861 4.247 -8.706 1.00 97.44 205 ALA A O 1
ATOM 1648 N N . GLY A 1 206 ? 10.913 5.107 -9.412 1.00 98.00 206 GLY A N 1
ATOM 1649 C CA . GLY A 1 206 ? 10.906 4.472 -10.735 1.00 98.00 206 GLY A CA 1
ATOM 1650 C C . GLY A 1 206 ? 10.491 2.999 -10.744 1.00 98.00 206 GLY A C 1
ATOM 1651 O O . GLY A 1 206 ? 10.608 2.336 -11.770 1.00 98.00 206 GLY A O 1
ATOM 1652 N N . VAL A 1 207 ? 10.020 2.454 -9.617 1.00 97.94 207 VAL A N 1
ATOM 1653 C CA . VAL A 1 207 ? 9.798 1.002 -9.466 1.00 97.94 207 VAL A CA 1
ATOM 1654 C C . VAL A 1 207 ? 8.343 0.566 -9.645 1.00 97.94 207 VAL A C 1
ATOM 1656 O O . VAL A 1 207 ? 8.075 -0.634 -9.678 1.00 97.94 207 VAL A O 1
ATOM 1659 N N . HIS A 1 208 ? 7.402 1.508 -9.715 1.00 98.69 208 HIS A N 1
ATOM 1660 C CA . HIS A 1 208 ? 5.970 1.251 -9.878 1.00 98.69 208 HIS A CA 1
ATOM 1661 C C . HIS A 1 208 ? 5.354 2.225 -10.883 1.00 98.69 208 HIS A C 1
ATOM 1663 O O . HIS A 1 208 ? 5.722 3.400 -10.925 1.00 98.69 208 HIS A O 1
ATOM 1669 N N . PHE A 1 209 ? 4.377 1.743 -11.647 1.00 98.88 209 PHE A N 1
ATOM 1670 C CA . PHE A 1 209 ? 3.534 2.590 -12.488 1.00 98.88 209 PHE A CA 1
ATOM 1671 C C . PHE A 1 209 ? 2.541 3.398 -11.632 1.00 98.88 209 PHE A C 1
ATOM 1673 O O . PHE A 1 209 ? 2.164 2.941 -10.546 1.00 98.88 209 PHE A O 1
ATOM 1680 N N . PRO A 1 210 ? 2.045 4.559 -12.105 1.00 98.69 210 PRO A N 1
ATOM 1681 C CA . PRO A 1 210 ? 0.985 5.295 -11.411 1.00 98.69 210 PRO A CA 1
ATOM 1682 C C . PRO A 1 210 ? -0.247 4.430 -11.106 1.00 98.69 210 PRO A C 1
ATOM 1684 O O . PRO A 1 210 ? -0.776 4.481 -9.993 1.00 98.69 210 PRO A O 1
ATOM 1687 N N . ALA A 1 211 ? -0.667 3.580 -12.049 1.00 98.62 211 ALA A N 1
ATOM 1688 C CA . ALA A 1 211 ? -1.756 2.630 -11.837 1.00 98.62 211 ALA A CA 1
ATOM 1689 C C . ALA A 1 211 ? -1.514 1.686 -10.643 1.00 98.62 211 ALA A C 1
ATOM 1691 O O . ALA A 1 211 ? -2.437 1.470 -9.859 1.00 98.62 211 ALA A O 1
ATOM 1692 N N . ASP A 1 212 ? -0.294 1.172 -10.449 1.00 98.75 212 ASP A N 1
ATOM 1693 C CA . ASP A 1 212 ? 0.043 0.287 -9.323 1.00 98.75 212 ASP A CA 1
ATOM 1694 C C . ASP A 1 212 ? -0.224 0.961 -7.975 1.00 98.75 212 ASP A C 1
ATOM 1696 O O . ASP A 1 212 ? -0.716 0.321 -7.041 1.00 98.75 212 ASP A O 1
ATOM 1700 N N . ASN A 1 213 ? 0.112 2.249 -7.883 1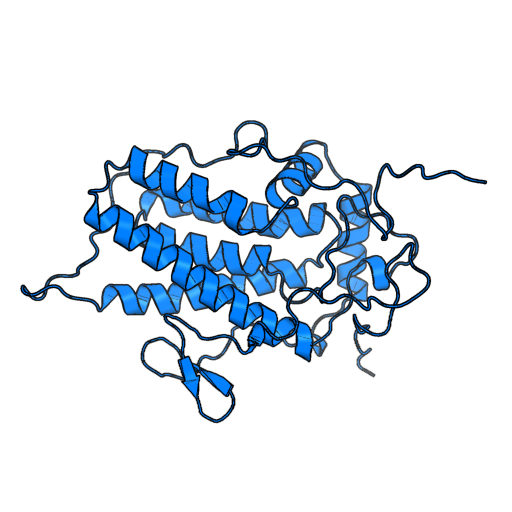.00 98.81 213 ASN A N 1
ATOM 1701 C CA . ASN A 1 213 ? 0.010 3.048 -6.667 1.00 98.81 213 ASN A CA 1
ATOM 1702 C C . ASN A 1 213 ? -1.440 3.461 -6.393 1.00 98.81 213 ASN A C 1
ATOM 1704 O O . ASN A 1 213 ? -1.944 3.240 -5.294 1.00 98.81 213 ASN A O 1
ATOM 1708 N N . ASN A 1 214 ? -2.136 3.990 -7.401 1.00 98.81 214 ASN A N 1
ATOM 1709 C CA . ASN A 1 214 ? -3.523 4.445 -7.269 1.00 98.81 214 ASN A CA 1
ATOM 1710 C C . ASN A 1 214 ? -4.477 3.289 -6.941 1.00 98.81 214 ASN A C 1
ATOM 1712 O O . ASN A 1 214 ? -5.324 3.387 -6.052 1.00 98.81 214 ASN A O 1
ATOM 1716 N N . GLU A 1 215 ? -4.324 2.173 -7.652 1.00 98.88 215 GLU A N 1
ATOM 1717 C CA . GLU A 1 215 ? -5.131 0.975 -7.441 1.00 98.88 215 GLU 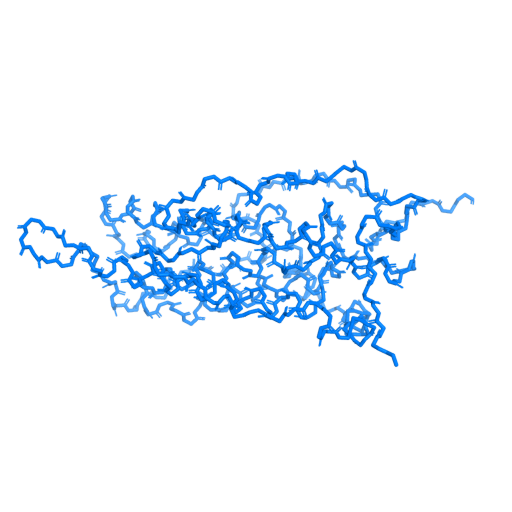A CA 1
ATOM 1718 C C . GLU A 1 215 ? -4.757 0.277 -6.128 1.00 98.88 215 GLU A C 1
ATOM 1720 O O . GLU A 1 215 ? -5.638 -0.235 -5.439 1.00 98.88 215 GLU A O 1
ATOM 1725 N N . GLY A 1 216 ? -3.477 0.328 -5.736 1.00 98.81 216 GLY A N 1
ATOM 1726 C CA . GLY A 1 216 ? -3.013 -0.137 -4.433 1.00 98.81 216 GLY A CA 1
ATOM 1727 C C . GLY A 1 216 ? -3.654 0.634 -3.279 1.00 98.81 216 GLY A C 1
ATOM 1728 O O . GLY A 1 216 ? -4.285 0.022 -2.424 1.00 98.81 216 GLY A O 1
ATOM 1729 N N . LEU A 1 217 ? -3.593 1.972 -3.282 1.00 98.88 217 LEU A N 1
ATOM 1730 C CA . LEU A 1 217 ? -4.267 2.804 -2.274 1.00 98.88 217 LEU A CA 1
ATOM 1731 C C . LEU A 1 217 ? -5.760 2.477 -2.187 1.00 98.88 217 LEU A C 1
ATOM 1733 O O . LEU A 1 217 ? -6.294 2.315 -1.091 1.00 98.88 217 LEU A O 1
ATOM 1737 N N . ARG A 1 218 ? -6.434 2.349 -3.337 1.00 98.88 218 ARG A N 1
ATOM 1738 C CA . ARG A 1 218 ? -7.861 2.007 -3.399 1.00 98.88 218 ARG A CA 1
ATOM 1739 C C . ARG A 1 218 ? -8.158 0.642 -2.773 1.00 98.88 218 ARG A C 1
ATOM 1741 O O . ARG A 1 218 ? -9.107 0.532 -1.999 1.00 98.88 218 ARG A O 1
ATOM 1748 N N . LEU A 1 219 ? -7.348 -0.372 -3.078 1.00 98.94 219 LEU A N 1
ATOM 1749 C CA . LEU A 1 219 ? -7.456 -1.709 -2.494 1.00 98.94 219 LEU A CA 1
ATOM 1750 C C . LEU A 1 219 ? -7.234 -1.680 -0.976 1.00 98.94 219 LEU A C 1
ATOM 1752 O O . LEU A 1 219 ? -8.054 -2.205 -0.228 1.00 98.94 219 LEU A O 1
ATOM 1756 N N . GLY A 1 220 ? -6.155 -1.036 -0.531 1.00 98.88 220 GLY A N 1
ATOM 1757 C CA . GLY A 1 220 ? -5.808 -0.897 0.881 1.00 98.88 220 GLY A CA 1
ATOM 1758 C C . GLY A 1 220 ? -6.911 -0.234 1.693 1.00 98.88 220 GLY A C 1
ATOM 1759 O O . GLY A 1 220 ? -7.346 -0.769 2.707 1.00 98.88 220 GLY A O 1
ATOM 1760 N N . ARG A 1 221 ? -7.424 0.895 1.193 1.00 98.94 221 ARG A N 1
ATOM 1761 C CA . ARG A 1 221 ? -8.524 1.646 1.815 1.00 98.94 221 ARG A CA 1
ATOM 1762 C C . ARG A 1 221 ? -9.771 0.796 1.978 1.00 98.94 221 ARG A C 1
ATOM 1764 O O . ARG A 1 221 ? -10.370 0.794 3.044 1.00 98.94 221 ARG A O 1
ATOM 1771 N N . TYR A 1 222 ? -10.131 0.044 0.941 1.00 98.94 222 TYR A N 1
ATOM 1772 C CA . TYR A 1 222 ? -11.281 -0.854 0.975 1.00 98.94 222 TYR A CA 1
ATOM 1773 C C . TYR A 1 222 ? -11.140 -1.956 2.031 1.00 98.94 222 TYR A C 1
ATOM 1775 O O . TYR A 1 222 ? -12.080 -2.199 2.787 1.00 98.94 222 TYR A O 1
ATOM 1783 N N . ILE A 1 223 ? -9.967 -2.591 2.117 1.00 98.88 223 ILE A N 1
ATOM 1784 C CA . ILE A 1 223 ? -9.686 -3.606 3.143 1.00 98.88 223 ILE A CA 1
ATOM 1785 C C . ILE A 1 223 ? -9.722 -2.976 4.540 1.00 98.88 223 ILE A C 1
ATOM 1787 O O . ILE A 1 223 ? -10.399 -3.495 5.425 1.00 98.88 223 ILE A O 1
ATOM 1791 N N . GLY A 1 224 ? -9.062 -1.830 4.720 1.00 98.88 224 GLY A N 1
ATOM 1792 C CA . GLY A 1 224 ? -9.063 -1.088 5.977 1.00 98.88 224 GLY A CA 1
ATOM 1793 C C . GLY A 1 224 ? -10.476 -0.725 6.435 1.00 98.88 224 GLY A C 1
ATOM 1794 O O . GLY A 1 224 ? -10.796 -0.909 7.604 1.00 98.88 224 GLY A O 1
ATOM 1795 N N . THR A 1 225 ? -11.351 -0.284 5.524 1.00 98.88 225 THR A N 1
ATOM 1796 C CA . THR A 1 225 ? -12.758 0.011 5.840 1.00 98.88 225 THR A CA 1
ATOM 1797 C C . THR A 1 225 ? -13.503 -1.237 6.303 1.00 98.88 225 THR A C 1
ATOM 1799 O O . THR A 1 225 ? -14.147 -1.186 7.344 1.00 98.88 225 THR A O 1
ATOM 1802 N N . ALA A 1 226 ? -13.366 -2.367 5.599 1.00 98.81 226 ALA A N 1
ATOM 1803 C CA . ALA A 1 226 ? -14.017 -3.618 5.996 1.00 98.81 226 ALA A CA 1
ATOM 1804 C C . ALA A 1 226 ? -13.580 -4.088 7.397 1.00 98.81 226 ALA A C 1
ATOM 1806 O O . ALA A 1 226 ? -14.398 -4.564 8.184 1.00 98.81 226 ALA A O 1
ATOM 1807 N N . ILE A 1 227 ? -12.296 -3.923 7.729 1.00 98.88 227 ILE A N 1
ATOM 1808 C CA . ILE A 1 227 ? -11.759 -4.263 9.052 1.00 98.88 227 ILE A CA 1
ATOM 1809 C C . ILE A 1 227 ? -12.264 -3.283 10.115 1.00 98.88 227 ILE A C 1
ATOM 1811 O O . ILE A 1 227 ? -12.719 -3.718 11.168 1.00 98.88 227 ILE A O 1
ATOM 1815 N N . VAL A 1 228 ? -12.240 -1.975 9.848 1.00 98.81 228 VAL A N 1
ATOM 1816 C CA . VAL A 1 228 ? -12.773 -0.953 10.764 1.00 98.81 228 VAL A CA 1
ATOM 1817 C C . VAL A 1 228 ? -14.255 -1.181 11.051 1.00 98.81 228 VAL A C 1
ATOM 1819 O O . VAL A 1 228 ? -14.683 -1.065 12.197 1.00 98.81 228 VAL A O 1
ATOM 1822 N N . ASP A 1 229 ? -15.044 -1.526 10.037 1.00 98.62 229 ASP A N 1
ATOM 1823 C CA . ASP A 1 229 ? -16.467 -1.793 10.220 1.00 98.62 229 ASP A CA 1
ATOM 1824 C C . ASP A 1 229 ? -16.703 -3.034 11.081 1.00 98.62 229 ASP A C 1
ATOM 1826 O O . ASP A 1 229 ? -17.608 -3.019 11.909 1.00 98.62 229 ASP A O 1
ATOM 1830 N N . TYR A 1 230 ? -15.843 -4.053 10.990 1.00 98.56 230 TYR A N 1
ATOM 1831 C CA . TYR A 1 230 ? -15.846 -5.171 11.932 1.00 98.56 230 TYR A CA 1
ATOM 1832 C C . TYR A 1 230 ? -15.445 -4.750 13.353 1.00 98.56 230 TYR A C 1
ATOM 1834 O O . TYR A 1 230 ? -16.142 -5.105 14.303 1.00 98.56 230 TYR A O 1
ATOM 1842 N N . LEU A 1 231 ? -14.377 -3.961 13.524 1.00 98.56 231 LEU A N 1
ATOM 1843 C CA . LEU A 1 231 ? -13.928 -3.487 14.844 1.00 98.56 231 LEU A CA 1
ATOM 1844 C C . LEU A 1 231 ? -15.036 -2.733 15.592 1.00 98.56 231 LEU A C 1
ATOM 1846 O O . LEU A 1 231 ? -15.274 -3.009 16.766 1.00 98.56 231 LEU A O 1
ATOM 1850 N N . LYS A 1 232 ? -15.788 -1.874 14.891 1.00 98.31 232 LYS A N 1
ATOM 1851 C CA . LYS A 1 232 ? -16.930 -1.125 15.449 1.00 98.31 232 LYS A CA 1
ATOM 1852 C C . LYS A 1 232 ? -18.048 -2.005 16.014 1.00 98.31 232 LYS A C 1
ATOM 1854 O O . LYS A 1 232 ? -18.842 -1.513 16.809 1.00 98.31 232 LYS A O 1
ATOM 1859 N N . THR A 1 233 ? -18.151 -3.267 15.591 1.00 97.75 233 THR A N 1
ATOM 1860 C CA . THR A 1 233 ? -19.177 -4.198 16.100 1.00 97.75 233 THR A CA 1
ATOM 1861 C C . THR A 1 233 ? -18.790 -4.865 17.415 1.00 97.75 233 THR A C 1
ATOM 1863 O O . THR A 1 233 ? -19.623 -5.526 18.031 1.00 97.75 233 THR A O 1
ATOM 1866 N N . GLN A 1 234 ? -17.536 -4.726 17.849 1.00 97.69 234 GLN A N 1
ATOM 1867 C CA . GLN A 1 234 ? -17.044 -5.409 19.036 1.00 97.69 234 GLN A CA 1
ATOM 1868 C C . GLN A 1 234 ? -17.474 -4.668 20.301 1.00 97.69 234 GLN A C 1
ATOM 1870 O O . GLN A 1 234 ? -17.226 -3.468 20.446 1.00 97.69 234 GLN A O 1
ATOM 1875 N N . LEU A 1 235 ? -18.088 -5.410 21.223 1.00 98.12 235 LEU A N 1
ATOM 1876 C CA . LEU A 1 235 ? -18.604 -4.897 22.486 1.00 98.12 235 LEU A CA 1
ATOM 1877 C C . LEU A 1 235 ? -17.910 -5.563 23.680 1.00 98.12 235 LEU A C 1
ATOM 1879 O O . LEU A 1 235 ? -17.474 -6.712 23.588 1.00 98.12 235 LEU A O 1
ATOM 1883 N N . ASP A 1 236 ? -17.815 -4.838 24.790 1.00 96.94 236 ASP A N 1
ATOM 1884 C CA . ASP A 1 236 ? -17.400 -5.375 26.085 1.00 96.94 236 ASP A CA 1
ATOM 1885 C C . ASP A 1 236 ? -18.557 -6.101 26.809 1.00 96.94 236 ASP A C 1
ATOM 1887 O O . ASP A 1 236 ? -19.655 -6.276 26.271 1.00 96.94 236 ASP A O 1
ATOM 1891 N N . SER A 1 237 ? -18.315 -6.547 28.046 1.00 97.56 237 SER A N 1
ATOM 1892 C CA . SER A 1 237 ? -19.328 -7.220 28.872 1.00 97.56 237 SER A CA 1
ATOM 1893 C C . SER A 1 237 ? -20.520 -6.332 29.245 1.00 97.56 237 SER A C 1
ATOM 1895 O O . SER A 1 237 ? -21.570 -6.863 29.600 1.00 97.56 237 SER A O 1
ATOM 1897 N N . ASP A 1 238 ? -20.375 -5.010 29.140 1.00 97.62 238 ASP A N 1
ATOM 1898 C CA . ASP A 1 238 ? -21.426 -4.024 29.400 1.00 97.62 238 ASP A CA 1
ATOM 1899 C C . ASP A 1 238 ? -22.181 -3.636 28.114 1.00 97.62 238 ASP A C 1
ATOM 1901 O O . ASP A 1 238 ? -22.979 -2.695 28.122 1.00 97.62 238 ASP A O 1
ATOM 1905 N N . LEU A 1 239 ? -21.940 -4.345 27.002 1.00 97.19 239 LEU A N 1
ATOM 1906 C CA . LEU A 1 239 ? -22.495 -4.062 25.675 1.00 97.19 239 LEU A CA 1
ATOM 1907 C C . LEU A 1 239 ? -22.095 -2.682 25.121 1.00 97.19 239 LEU A C 1
ATOM 1909 O O . LEU A 1 239 ? -22.812 -2.110 24.295 1.00 97.19 239 LEU A O 1
ATOM 1913 N N . LYS A 1 240 ? -20.950 -2.139 25.546 1.00 97.62 240 LYS A N 1
ATOM 1914 C CA . LYS A 1 240 ? -20.395 -0.885 25.017 1.00 97.62 240 LYS A CA 1
ATOM 1915 C C . LYS A 1 240 ? -19.322 -1.169 23.970 1.00 97.62 240 LYS A C 1
ATOM 1917 O O . LYS A 1 240 ? -18.633 -2.180 24.084 1.00 97.62 240 LYS A O 1
ATOM 1922 N N . PRO A 1 241 ? -19.136 -0.293 22.963 1.00 97.69 241 PRO A N 1
ATOM 1923 C CA . PRO A 1 241 ? -18.026 -0.419 22.024 1.00 97.69 241 PRO A CA 1
ATOM 1924 C C . PRO A 1 241 ? -16.688 -0.514 22.758 1.00 97.69 241 PRO A C 1
ATOM 1926 O O . PRO A 1 241 ? -16.394 0.331 23.601 1.00 97.69 241 PRO A O 1
ATOM 1929 N N . ILE A 1 242 ? -15.874 -1.517 22.412 1.00 97.69 242 ILE A N 1
ATOM 1930 C CA . ILE A 1 242 ? -14.535 -1.679 23.009 1.00 97.69 242 ILE A CA 1
ATOM 1931 C C . ILE A 1 242 ? -13.654 -0.470 22.671 1.00 97.69 242 ILE A C 1
ATOM 1933 O O . ILE A 1 242 ? -12.869 -0.002 23.489 1.00 97.69 242 ILE A O 1
ATOM 1937 N N . ASP A 1 243 ? -13.784 0.036 21.447 1.00 97.44 243 ASP A N 1
ATOM 1938 C CA . ASP A 1 243 ? -12.978 1.136 20.941 1.00 97.44 243 ASP A CA 1
ATOM 1939 C C . ASP A 1 243 ? -13.649 2.484 21.186 1.00 97.44 243 ASP A C 1
ATOM 1941 O O . ASP A 1 243 ? -14.778 2.730 20.756 1.00 97.44 243 ASP A O 1
ATOM 1945 N N . THR A 1 244 ? -12.903 3.399 21.803 1.00 93.94 244 THR A N 1
ATOM 1946 C CA . THR A 1 244 ? -13.292 4.806 21.937 1.00 93.94 244 THR A CA 1
ATOM 1947 C C . THR A 1 244 ? -12.330 5.678 21.128 1.00 93.94 244 THR A C 1
ATOM 1949 O O . THR A 1 244 ? -11.177 5.834 21.531 1.00 93.94 244 THR A O 1
ATOM 1952 N N . PRO A 1 245 ? -12.765 6.257 19.992 1.00 96.94 245 PRO A N 1
ATOM 1953 C CA . PRO A 1 245 ? -11.921 7.140 19.195 1.00 96.94 245 PRO A CA 1
ATOM 1954 C C . PRO A 1 245 ? -11.442 8.372 19.971 1.00 96.94 245 PRO A C 1
ATOM 1956 O O . PRO A 1 245 ? -12.206 9.021 20.689 1.00 96.94 245 PRO A O 1
ATOM 1959 N N . TYR A 1 246 ? -10.190 8.758 19.749 1.00 98.00 246 TYR A N 1
ATOM 1960 C CA . TYR A 1 246 ? -9.577 9.944 20.332 1.00 98.00 246 TYR A CA 1
ATOM 1961 C C . TYR A 1 246 ? -9.947 11.191 19.515 1.00 98.00 246 TYR A C 1
ATOM 1963 O O . TYR A 1 246 ? -9.336 11.522 18.498 1.00 98.00 246 TYR A O 1
ATOM 1971 N N . THR A 1 247 ? -11.001 11.890 19.941 1.00 96.88 247 THR A N 1
ATOM 1972 C CA . THR A 1 247 ? -11.661 12.945 19.146 1.00 96.88 247 THR A CA 1
ATOM 1973 C C . THR A 1 247 ? -11.107 14.358 19.335 1.00 96.88 247 THR A C 1
ATOM 1975 O O . THR A 1 247 ? -11.491 15.259 18.583 1.00 96.88 247 THR A O 1
ATOM 1978 N N . LYS A 1 248 ? -10.203 14.577 20.297 1.00 97.00 248 LYS A N 1
ATOM 1979 C CA . LYS A 1 248 ? -9.472 15.844 20.449 1.00 97.00 248 LYS A CA 1
ATOM 1980 C C . LYS A 1 248 ? -8.347 15.910 19.410 1.00 97.00 248 LYS A C 1
ATOM 1982 O O . LYS A 1 248 ? -7.645 14.930 19.197 1.00 97.00 248 LYS A O 1
ATOM 1987 N N . PHE A 1 249 ? -8.165 17.051 18.751 1.00 97.56 249 PHE A N 1
ATOM 1988 C CA . PHE A 1 249 ? -6.998 17.250 17.890 1.00 97.56 249 PHE A CA 1
ATOM 1989 C C . PHE A 1 249 ? -5.805 17.651 18.758 1.00 97.56 249 PHE A C 1
ATOM 1991 O O . PHE A 1 249 ? -5.913 18.625 19.505 1.00 97.56 249 PHE A O 1
ATOM 1998 N N . LEU A 1 250 ? -4.720 16.876 18.702 1.00 97.88 250 LEU A N 1
ATOM 1999 C CA . LEU A 1 250 ? -3.483 17.151 19.442 1.00 97.88 250 LEU A CA 1
ATOM 2000 C C . LEU A 1 250 ? -2.304 17.486 18.523 1.00 97.88 250 LEU A C 1
ATOM 2002 O O . LEU A 1 250 ? -1.237 17.809 19.029 1.00 97.88 250 LEU A O 1
ATOM 2006 N N . ASP A 1 251 ? -2.516 17.448 17.206 1.00 97.38 251 ASP A N 1
ATOM 2007 C CA . ASP A 1 251 ? -1.508 17.721 16.187 1.00 97.38 251 ASP A CA 1
ATOM 2008 C C . ASP A 1 251 ? -0.259 16.844 16.346 1.00 97.38 251 ASP A C 1
ATOM 2010 O O . ASP A 1 251 ? 0.870 17.324 16.379 1.00 97.38 251 ASP A O 1
ATOM 2014 N N . ALA A 1 252 ? -0.466 15.528 16.439 1.00 96.69 252 ALA A N 1
ATOM 2015 C CA . ALA A 1 252 ? 0.609 14.571 16.693 1.00 96.69 252 ALA A CA 1
ATOM 2016 C C . ALA A 1 252 ? 1.754 14.700 15.675 1.00 96.69 252 ALA A C 1
ATOM 2018 O O . ALA A 1 252 ? 1.521 14.654 14.467 1.00 96.69 252 ALA A O 1
ATOM 2019 N N . ASP A 1 253 ? 3.000 14.831 16.124 1.00 94.75 253 ASP A N 1
ATOM 2020 C CA . ASP A 1 253 ? 4.148 14.951 15.219 1.00 94.75 253 ASP A CA 1
ATOM 2021 C C . ASP A 1 253 ? 4.458 13.594 14.560 1.00 94.75 253 ASP A C 1
ATOM 2023 O O . ASP A 1 253 ? 5.198 12.771 15.097 1.00 94.75 253 ASP A O 1
ATOM 2027 N N . ILE A 1 254 ? 3.809 13.327 13.424 1.00 93.69 254 ILE A N 1
ATOM 2028 C CA . ILE A 1 254 ? 3.837 12.036 12.715 1.00 93.69 254 ILE A CA 1
ATOM 2029 C C . ILE A 1 254 ? 4.464 12.119 11.321 1.00 93.69 254 ILE A C 1
ATOM 2031 O O . ILE A 1 254 ? 4.521 11.116 10.611 1.00 93.69 254 ILE A O 1
ATOM 2035 N N . PHE A 1 255 ? 4.915 13.301 10.902 1.00 92.19 255 PHE A N 1
ATOM 2036 C CA . PHE A 1 255 ? 5.628 13.450 9.639 1.00 92.19 255 PHE A CA 1
ATOM 2037 C C . PHE A 1 255 ? 7.117 13.142 9.821 1.00 92.19 255 PHE A C 1
ATOM 2039 O O . PHE A 1 255 ? 7.668 13.346 10.903 1.00 92.19 255 PHE A O 1
ATOM 2046 N N . PRO A 1 256 ? 7.799 12.655 8.773 1.00 84.62 256 PRO A N 1
ATOM 2047 C CA . PRO A 1 256 ? 9.240 12.489 8.840 1.00 84.62 256 PRO A CA 1
ATOM 2048 C C . PRO A 1 256 ? 9.943 13.838 8.995 1.00 84.62 256 PRO A C 1
ATOM 2050 O O . PRO A 1 256 ? 9.689 14.769 8.230 1.00 84.62 256 PRO A O 1
ATOM 2053 N N . ILE A 1 257 ? 10.891 13.904 9.928 1.00 81.62 257 ILE A N 1
ATOM 2054 C CA . ILE A 1 257 ? 11.832 15.021 10.046 1.00 81.62 257 ILE A CA 1
ATOM 2055 C C . ILE A 1 257 ? 12.971 14.758 9.059 1.00 81.62 257 ILE A C 1
ATOM 2057 O O . ILE A 1 257 ? 13.620 13.711 9.118 1.00 81.62 257 ILE A O 1
ATOM 2061 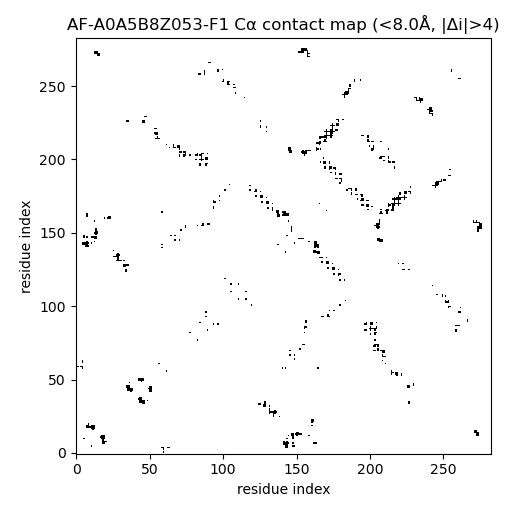N N . ASP A 1 258 ? 13.154 15.665 8.099 1.00 81.31 258 ASP A N 1
ATOM 2062 C CA . ASP A 1 258 ? 14.203 15.614 7.069 1.00 81.31 258 ASP A CA 1
ATOM 2063 C C . ASP A 1 258 ? 14.301 14.289 6.294 1.00 81.31 258 ASP A C 1
ATOM 2065 O O . ASP A 1 258 ? 15.353 13.945 5.756 1.00 81.31 258 ASP A O 1
ATOM 2069 N N . TYR A 1 259 ? 13.199 13.533 6.211 1.00 82.38 259 TYR A N 1
ATOM 2070 C CA . TYR A 1 259 ? 13.154 12.227 5.543 1.00 82.38 259 TYR A CA 1
ATOM 2071 C C . TYR A 1 259 ? 14.183 11.220 6.091 1.00 82.38 259 TYR A C 1
ATOM 2073 O O . TYR A 1 259 ? 14.637 10.323 5.375 1.00 82.38 259 TYR A O 1
ATOM 2081 N N . GLN A 1 260 ? 14.529 11.339 7.376 1.00 81.88 260 GLN A N 1
ATOM 2082 C CA . GLN A 1 260 ? 15.376 10.378 8.074 1.00 81.88 260 GLN A CA 1
ATOM 2083 C C . GLN A 1 260 ? 14.553 9.229 8.664 1.00 81.88 260 GLN A C 1
ATOM 2085 O O . GLN A 1 260 ? 13.444 9.409 9.166 1.00 81.88 260 GLN A O 1
ATOM 2090 N N . GLN A 1 261 ? 15.108 8.016 8.605 1.00 79.25 261 GLN A N 1
ATOM 2091 C CA . GLN A 1 261 ? 14.497 6.836 9.217 1.00 79.25 261 GLN A CA 1
ATOM 2092 C C . GLN A 1 261 ? 14.467 6.989 10.739 1.00 79.25 261 GLN A C 1
ATOM 2094 O O . GLN A 1 261 ? 15.506 7.236 11.344 1.00 79.25 261 GLN A O 1
ATOM 2099 N N . PHE A 1 262 ? 13.306 6.751 11.358 1.00 74.94 262 PHE A N 1
ATOM 2100 C CA . PHE A 1 262 ? 13.161 6.831 12.818 1.00 74.94 262 PHE A CA 1
ATOM 2101 C C . PHE A 1 262 ? 14.108 5.868 13.552 1.00 74.94 262 PHE A C 1
ATOM 2103 O O . PHE A 1 262 ? 14.690 6.210 14.574 1.00 74.94 262 PHE A O 1
ATOM 2110 N N . ILE A 1 263 ? 14.294 4.671 12.986 1.00 79.88 263 ILE A N 1
ATOM 2111 C CA . ILE A 1 263 ? 15.330 3.719 13.393 1.00 79.88 263 ILE A CA 1
ATOM 2112 C C . ILE A 1 263 ? 16.301 3.589 12.215 1.00 79.88 263 ILE A C 1
ATOM 2114 O O . ILE A 1 263 ? 15.944 2.919 11.231 1.00 79.88 263 ILE A O 1
ATOM 2118 N N . PRO A 1 264 ? 17.489 4.218 12.273 1.00 78.88 264 PRO A N 1
ATOM 2119 C CA . PRO A 1 264 ? 18.492 4.127 11.219 1.00 78.88 264 PRO A CA 1
ATOM 2120 C C . PRO A 1 264 ? 18.834 2.673 10.891 1.00 78.88 264 PRO A C 1
ATOM 2122 O O . PRO A 1 264 ? 18.866 1.808 11.765 1.00 78.88 264 PRO A O 1
ATOM 2125 N N . PHE A 1 265 ? 19.038 2.391 9.608 1.00 77.75 265 PHE A N 1
ATOM 2126 C CA . PHE A 1 265 ? 19.469 1.079 9.145 1.00 77.75 265 PHE A CA 1
ATOM 2127 C C . PHE A 1 265 ? 20.205 1.224 7.817 1.00 77.75 265 PHE A C 1
ATOM 2129 O O . PHE A 1 265 ? 19.682 1.842 6.887 1.00 77.75 265 PHE A O 1
ATOM 2136 N N . ASP A 1 266 ? 21.377 0.605 7.725 1.00 78.62 266 ASP A N 1
ATOM 2137 C CA . ASP A 1 266 ? 22.184 0.588 6.511 1.00 78.62 266 ASP A CA 1
ATOM 2138 C C . ASP A 1 266 ? 21.716 -0.541 5.594 1.00 78.62 266 ASP A C 1
ATOM 2140 O O . ASP A 1 266 ? 22.074 -1.709 5.755 1.00 78.62 266 ASP A O 1
ATOM 2144 N N . PHE A 1 267 ? 20.869 -0.201 4.625 1.00 74.25 267 PHE A N 1
ATOM 2145 C CA . PHE A 1 267 ? 20.412 -1.178 3.645 1.00 74.25 267 PHE A CA 1
ATOM 2146 C C . PHE A 1 267 ? 21.542 -1.551 2.676 1.00 74.25 267 PHE A C 1
ATOM 2148 O O . PHE A 1 267 ? 22.313 -0.672 2.274 1.00 74.25 267 PHE A O 1
ATOM 2155 N N . PRO A 1 268 ? 21.637 -2.832 2.265 1.00 70.62 268 PRO A N 1
ATOM 2156 C CA . PRO A 1 268 ? 22.607 -3.255 1.265 1.00 70.62 268 PRO A CA 1
ATOM 2157 C C . PRO A 1 268 ? 22.509 -2.384 0.012 1.00 70.62 268 PRO A C 1
ATOM 2159 O O . PRO A 1 268 ? 21.427 -2.203 -0.545 1.00 70.62 268 PRO A O 1
ATOM 2162 N N . LYS A 1 269 ? 23.652 -1.851 -0.426 1.00 69.75 269 LYS A N 1
ATOM 2163 C CA . LYS A 1 269 ? 23.743 -0.992 -1.616 1.00 69.75 269 LYS A CA 1
ATOM 2164 C C . LYS A 1 269 ? 23.846 -1.782 -2.919 1.00 69.75 269 LYS A C 1
ATOM 2166 O O . LYS A 1 269 ? 23.803 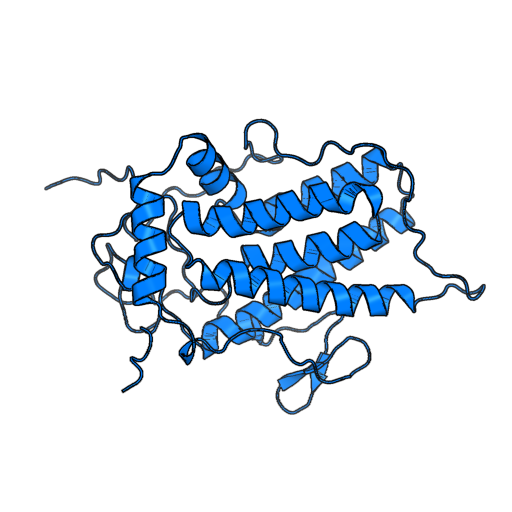-1.193 -3.989 1.00 69.75 269 LYS A O 1
ATOM 2171 N N . THR A 1 270 ? 24.009 -3.102 -2.845 1.00 80.12 270 THR A N 1
ATOM 2172 C CA . THR A 1 270 ? 24.165 -3.941 -4.029 1.00 80.12 270 THR A CA 1
ATOM 2173 C C . THR A 1 270 ? 22.835 -4.072 -4.761 1.00 80.12 270 THR A C 1
ATOM 2175 O O . THR A 1 270 ? 21.857 -4.598 -4.230 1.00 80.12 270 THR A O 1
ATOM 2178 N N . CYS A 1 271 ? 22.810 -3.604 -6.006 1.00 88.19 271 CYS A N 1
ATOM 2179 C CA . CYS A 1 271 ? 21.690 -3.785 -6.910 1.00 88.19 271 CYS A CA 1
ATOM 2180 C C . CYS A 1 271 ? 22.154 -4.460 -8.198 1.00 88.19 271 CYS A C 1
ATOM 2182 O O . CYS A 1 271 ? 23.243 -4.202 -8.695 1.00 88.19 271 CYS A O 1
ATOM 2184 N N . THR A 1 272 ? 21.325 -5.352 -8.726 1.00 90.44 272 THR A N 1
ATOM 2185 C CA . THR A 1 272 ? 21.573 -6.031 -10.005 1.00 90.44 272 THR A CA 1
ATOM 2186 C C . THR A 1 272 ? 20.886 -5.336 -11.176 1.00 90.44 272 THR A C 1
ATOM 2188 O O . THR A 1 272 ? 21.330 -5.474 -12.308 1.00 90.44 272 THR A O 1
ATOM 2191 N N . SER A 1 273 ? 19.802 -4.598 -10.914 1.00 94.12 273 SER A N 1
ATOM 2192 C CA . SER A 1 273 ? 19.147 -3.762 -11.917 1.00 94.12 273 SER A CA 1
ATOM 2193 C C . SER A 1 273 ? 19.817 -2.394 -11.997 1.00 94.12 273 SER A C 1
ATOM 2195 O O . SER A 1 273 ? 20.298 -1.896 -10.982 1.00 94.12 273 SER A O 1
ATOM 2197 N N . LEU A 1 274 ? 19.758 -1.735 -13.152 1.00 96.00 274 LEU A N 1
ATOM 2198 C CA . LEU A 1 274 ? 20.307 -0.395 -13.324 1.00 96.00 274 LEU A CA 1
ATOM 2199 C C . LEU A 1 274 ? 19.657 0.619 -12.371 1.00 96.00 274 LEU A C 1
ATOM 2201 O O . LEU A 1 274 ? 18.446 0.849 -12.418 1.00 96.00 274 LEU A O 1
ATOM 2205 N N . VAL A 1 275 ? 20.485 1.281 -11.564 1.00 94.75 275 VAL A N 1
ATOM 2206 C CA . VAL A 1 275 ? 20.083 2.398 -10.702 1.00 94.75 275 VAL A CA 1
ATOM 2207 C C . VAL A 1 275 ? 20.835 3.681 -11.060 1.00 94.75 275 VAL A C 1
ATOM 2209 O O . VAL A 1 275 ? 21.868 3.671 -11.740 1.00 94.75 275 VAL A O 1
ATOM 2212 N N . MET A 1 276 ? 20.269 4.818 -10.666 1.00 92.69 276 MET A N 1
ATOM 2213 C CA . MET A 1 276 ? 20.900 6.129 -10.796 1.00 92.69 276 MET A CA 1
ATOM 2214 C C . MET A 1 276 ? 22.145 6.203 -9.905 1.00 92.69 276 MET A C 1
ATOM 2216 O O . MET A 1 276 ? 22.100 5.789 -8.752 1.00 92.69 276 MET A O 1
ATOM 2220 N N . GLY A 1 277 ? 23.240 6.764 -10.421 1.00 80.12 277 GLY A N 1
ATOM 2221 C CA . GLY A 1 277 ? 24.481 6.943 -9.657 1.00 80.12 277 GLY A CA 1
ATOM 2222 C C . GLY A 1 277 ? 25.384 5.707 -9.568 1.00 80.12 277 GLY A C 1
ATOM 2223 O O . GLY A 1 277 ? 26.525 5.853 -9.142 1.00 80.12 277 GLY A O 1
ATOM 2224 N N . ASP A 1 278 ? 24.936 4.531 -10.028 1.00 63.22 278 ASP A N 1
ATOM 2225 C CA . ASP A 1 278 ? 25.822 3.384 -10.259 1.00 63.22 278 ASP A CA 1
ATOM 2226 C C . ASP A 1 278 ? 26.637 3.627 -11.537 1.00 63.22 278 ASP A C 1
ATOM 2228 O O . ASP A 1 278 ? 26.276 3.200 -12.642 1.00 63.22 278 ASP A O 1
ATOM 2232 N N . GLU A 1 279 ? 27.754 4.333 -11.370 1.00 45.62 279 GLU A N 1
ATOM 2233 C CA . GLU A 1 279 ? 28.906 4.272 -12.267 1.00 45.62 279 GLU A CA 1
ATOM 2234 C C . GLU A 1 279 ? 29.710 2.998 -11.968 1.00 45.62 279 GLU A C 1
ATOM 2236 O O . GLU A 1 279 ? 30.864 3.035 -11.547 1.00 45.62 279 GLU A O 1
ATOM 2241 N N . SER A 1 280 ? 29.112 1.825 -12.181 1.00 40.94 280 SER A N 1
ATOM 2242 C CA . SER A 1 280 ? 29.919 0.622 -12.367 1.00 40.94 280 SER A CA 1
ATOM 2243 C C . SER A 1 280 ? 30.502 0.660 -13.781 1.00 40.94 280 SER A C 1
ATOM 2245 O O . SER A 1 280 ? 29.885 0.184 -14.733 1.00 40.94 280 SER A O 1
ATOM 2247 N N . SER A 1 281 ? 31.671 1.296 -13.883 1.00 35.06 281 SER A N 1
ATOM 2248 C CA . SER A 1 281 ? 32.776 0.946 -14.781 1.00 35.06 281 SER A CA 1
ATOM 2249 C C . SER A 1 281 ? 32.395 0.605 -16.225 1.00 35.06 281 SER A C 1
ATOM 2251 O O . SER A 1 281 ? 32.181 -0.557 -16.574 1.00 35.06 281 SER A O 1
ATOM 2253 N N . SER A 1 282 ? 32.442 1.619 -17.089 1.00 29.27 282 SER A N 1
ATOM 2254 C CA . SER A 1 282 ? 32.939 1.430 -18.450 1.00 29.27 282 SER A CA 1
ATOM 2255 C C . SER A 1 282 ? 34.299 0.722 -18.377 1.00 29.27 282 SER A C 1
ATOM 2257 O O . SER A 1 282 ? 35.289 1.335 -17.968 1.00 29.27 282 SER A O 1
ATOM 2259 N N . CYS A 1 283 ? 34.321 -0.566 -18.709 1.00 32.97 283 CYS A N 1
ATOM 2260 C CA . CYS A 1 283 ? 35.507 -1.212 -19.256 1.00 32.97 283 CYS A CA 1
ATOM 2261 C C . CYS A 1 283 ? 35.482 -1.044 -20.774 1.00 32.97 283 CYS A C 1
ATOM 2263 O O . CYS A 1 283 ? 34.381 -1.199 -21.353 1.00 32.97 283 CYS A O 1
#

Secondary structure (DSSP, 8-state):
-PPPPPBTTTSPPTT-SS-----SSTTGGGSPPSSSEE-TT--EE-TTSPBP------GGGS-HHHHHHHHHHHHHT--HHHHHHHHHHHSS-GGGGTHHHHHHHHHHTT--HHHHHHHHHHHHHHHHHHHHHHHHHHHHHTBPPHHHH-TTPPBSSPPPSS--SS-HHHHHHHHHHHHHHHH-GGGHHHHHHHHHHHHHHHHHTTSS-HHHHHHHHHHHHHHHHHHHHHHTT-B-TTS-BS-----S------SPSTT--SS--------SS-BTT------

Mean predicted aligned error: 3.96 Å

Solvent-accessible surface area (backbone atoms only — not comparable to full-atom values): 15523 Å² total; per-residue (Å²): 132,86,80,80,77,60,44,29,72,74,39,30,43,12,71,44,95,53,38,70,86,70,65,65,65,75,64,44,35,73,56,89,55,76,57,45,43,65,51,100,83,67,48,50,17,38,68,90,63,48,77,60,79,76,68,56,81,60,69,90,78,56,62,62,76,66,37,41,54,54,32,52,55,43,60,78,64,60,46,74,68,47,49,41,44,9,50,45,56,54,56,76,62,64,61,70,72,46,55,60,38,54,50,39,47,36,61,69,68,66,52,52,74,70,58,41,54,49,52,52,50,54,45,53,38,51,38,52,34,43,47,26,52,38,38,50,43,12,62,81,64,24,32,39,39,49,31,45,82,34,63,83,45,56,17,68,42,68,67,68,57,60,43,29,38,47,24,58,48,7,17,33,29,20,17,46,30,43,43,48,24,59,48,32,54,59,48,32,69,60,37,46,50,53,22,52,49,36,20,48,10,35,33,52,16,38,49,32,42,64,65,19,23,57,38,8,29,47,38,11,33,53,52,17,47,51,50,45,59,51,56,68,69,41,56,47,99,83,72,40,62,67,74,77,57,45,75,70,75,80,78,59,84,60,72,70,67,92,52,52,64,94,72,79,74,90,70,83,84,84,58,69,37,40,35,59,88,68,78,78,66,93,125

pLDDT: mean 94.37, std 10.36, range [29.27, 98.94]

Organism: Cytobacillus dafuensis (NCBI:txid1742359)

Foldseek 3Di:
DQDDFDFQQAFPFQLDPHRFDDADPLPLLVDDADQWDADPVRFIAGNVRHGDDQPADQCSVDDVVVLLVLLVVLQVDPDPVLLLLLPLLVDDDNCLLCVVLLVLVCVLLVPDPVVSVVLVVLLVSLLSNQLSNQSNRFNVSRGHWSRRVPSNDAFQDFADRTGAAAPSSLLSLLLNLLSVCLQAVLCSVVSVVNSLSSLVSCSSRRGYGPSNNVSSSSSNNSSNVSSSVVLQCDADPVRHRPGDHPHDDSPRPSDDDSSARPDDDDDDPDHSHHHPPPPPDDD

=== Feature glossary ===
The record interleaves many kinds of information about one protein. Here is each kind framed as the question it answers.

Q: What does the local fold look like, residue by residue?
A: A 3Di character summarizes, for each residue, the relative orientation of the Cα frame of its nearest spatial neighbor. Because it encodes fold topology rather than chemistry, 3Di alignments detect remote structural similarity that sequence alignment misses.

Q: Which residues are in helices, strands, or loops?
A: Secondary structure is the local, repeating backbone conformation. DSSP classifies it into eight states by reading the hydrogen-bond network: three helix types (H, G, I), two β types (E, B), two non-regular types (T, S), and unstructured coil (-).

Q: How big and how compact is the whole molecule?
A: Three whole-structure scalars: the radius of gyration (RMS distance of Cα from centroid, in Å), the count of Cα–Cα contacts (pairs closer than 8 Å and separated by more than four residues in sequence — i.e. tertiary, not local, contacts), and the bounding-box dimensions. Together they distinguish compact globular folds from extended fibres or disordered chains.

Q: How confident is the AlphaFold model at each residue?
A: For AlphaFold models, the B-factor field carries pLDDT — the model's own estimate of local accuracy on a 0–100 scale. Regions with pLDDT<50 should be treated as essentially unmodeled; they often correspond to intrinsically disordered segments.

Q: What family and function is it annotated with?
A: Functional annotations link the protein to curated databases. InterPro entries identify conserved domains and families by matching the sequence against member-database signatures (Pfam, PROSITE, CDD, …). Gene Ontology (GO) terms describe molecular function, biological process, and cellular component in a controlled vocabulary. CATH places the structure in a hierarchical fold classification (Class/Architecture/Topology/Homologous-superfamily). The organism is the source species.

Q: What known structures does this most resemble?
A: Nearest PDB neighbors are the top structural matches found by Foldseek when searching this structure against the entire Protein Data Bank. Each hit reports a TM-score (0 to 1; >0.5 almost always implies the same fold) and an E-value. These are *structural* homologs — they may share no detectable sequence similarity.

Q: Which residues are buried vs exposed?
A: Solvent-accessible surface area (SASA) is the area in Å² traced out by the centre of a 1.4 Å probe sphere (a water molecule) rolled over the protein's van der Waals surface (Shrake–Rupley / Lee–Richards construction). Buried residues have near-zero SASA; fully exposed residues can exceed 200 Å². The total SASA scales roughly with the number of surface residues.

Q: What are the backbone torsion angles?
A: φ (phi) and ψ (psi) are the two rotatable backbone dihedrals per residue: φ is the C(i-1)–N–Cα–C torsion, ψ is the N–Cα–C–N(i+1) torsion, both in degrees on (−180°, 180°]. α-helical residues cluster near (−60°, −45°); β-strand residues near (−120°, +130°). A Ramachandran plot is simply a scatter of (φ, ψ) for every residue.

Q: Are the domains correctly placed relative to each other?
A: Predicted aligned error is AlphaFold's pairwise confidence. Unlike pLDDT (per-residue), PAE is per-residue-pair and captures whether two parts of the structure are correctly placed relative to each other. Units are ångströms of expected positional error.

Q: What if only a Cα trace is available?
A: P-SEA three-state annotation labels each residue as helix, strand, or coil based purely on the geometry of the Cα trace. It serves as a fallback when the full backbone (and thus DSSP) is unavailable.

Q: What is the amino-acid chain?
A: This is the polypeptide sequence — one letter per residue, N-terminus first. Length ranges from a few dozen residues for small domains to over a thousand for large multi-domain proteins.

Q: What do the rendered images show?
A: The six renders are orthographic views along the three Cartesian axes in both directions. Representation (cartoon, sticks, or surface) and color scheme (sequence-rainbow or by-chain) vary across proteins so the training set covers all the common visualization conventions.

Q: What do the diagnostic plots show?
A: Plot images: a contact map (which residues are close in 3D, as an N×N binary image), a Ramachandran scatter (backbone torsion angles, revealing secondary-structure composition at a glance), and — for AlphaFold structures — a PAE heatmap (pairwise prediction confidence).

Q: How mobile is each atom in the crystal?
A: B-factor (Debye–Waller factor) reflects atomic displacement in the crystal lattice. It is an experimental observable (units Å²), not a prediction; low values mean the atom is pinned down, high values mean it moves or is heterogeneous across the crystal.

Q: Where is each backbone atom in 3D?
A: The mmCIF table is the protein's shape written out atom by atom. For each backbone N, Cα, C, and carbonyl O, it records an (x, y, z) coordinate triple in Å plus the residue type, chain letter, and residue number.